Protein AF-0000000086879786 (afdb_homodimer)

Structure (mmCIF, N/CA/C/O backbone):
data_AF-0000000086879786-model_v1
#
loop_
_entity.id
_entity.type
_entity.pdbx_description
1 polymer 'Uncharacterized protein'
#
loop_
_atom_site.group_PDB
_atom_site.id
_atom_site.type_symbol
_atom_site.label_atom_id
_atom_site.label_alt_id
_atom_site.label_comp_id
_atom_site.label_asym_id
_atom_site.label_entity_id
_atom_site.label_seq_id
_atom_site.pdbx_PDB_ins_code
_atom_site.Cartn_x
_atom_site.Cartn_y
_atom_site.Cartn_z
_atom_site.occupancy
_atom_site.B_iso_or_equiv
_atom_site.auth_seq_id
_atom_site.auth_comp_id
_atom_site.auth_asym_id
_atom_site.auth_atom_id
_atom_site.pdbx_PDB_model_num
ATOM 1 N N . MET A 1 1 ? -1.763 -31.109 -3.541 1 83 1 MET A N 1
ATOM 2 C CA . MET A 1 1 ? -2.695 -30.641 -2.521 1 83 1 MET A CA 1
ATOM 3 C C . MET A 1 1 ? -3.865 -29.891 -3.154 1 83 1 MET A C 1
ATOM 5 O O . MET A 1 1 ? -3.672 -29.078 -4.062 1 83 1 MET A O 1
ATOM 9 N N . ARG A 1 2 ? -5.051 -30.391 -2.918 1 90 2 ARG A N 1
ATOM 10 C CA . ARG A 1 2 ? -6.254 -29.766 -3.455 1 90 2 ARG A CA 1
ATOM 11 C C . ARG A 1 2 ? -6.965 -28.953 -2.387 1 90 2 ARG A C 1
ATOM 13 O O . ARG A 1 2 ? -6.957 -29.312 -1.208 1 90 2 ARG A O 1
ATOM 20 N N . ALA A 1 3 ? -7.484 -27.875 -2.852 1 93.12 3 ALA A N 1
ATOM 21 C CA . ALA A 1 3 ? -8.234 -27.016 -1.927 1 93.12 3 ALA A CA 1
ATOM 22 C C . ALA A 1 3 ? -9.648 -27.562 -1.711 1 93.12 3 ALA A C 1
ATOM 24 O O . ALA A 1 3 ? -10.297 -28 -2.658 1 93.12 3 ALA A O 1
ATOM 25 N N . LYS A 1 4 ? -10.023 -27.531 -0.449 1 93.75 4 LYS A N 1
ATOM 26 C CA . LYS A 1 4 ? -11.391 -27.922 -0.126 1 93.75 4 LYS A CA 1
ATOM 27 C C . LYS A 1 4 ? -12.344 -26.734 -0.234 1 93.75 4 LYS A C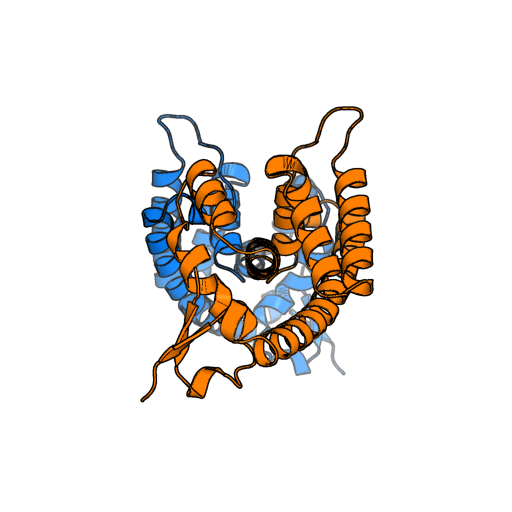 1
ATOM 29 O O . LYS A 1 4 ? -12.117 -25.703 0.396 1 93.75 4 LYS A O 1
ATOM 34 N N . ILE A 1 5 ? -13.344 -26.938 -1.088 1 93.69 5 ILE A N 1
ATOM 35 C CA . ILE A 1 5 ? -14.297 -25.844 -1.238 1 93.69 5 ILE A CA 1
ATOM 36 C C . ILE A 1 5 ? -15.719 -26.375 -1.128 1 93.69 5 ILE A C 1
ATOM 38 O O . ILE A 1 5 ? -15.953 -27.578 -1.26 1 93.69 5 ILE A O 1
ATOM 42 N N . LYS A 1 6 ? -16.656 -25.469 -0.801 1 92.38 6 LYS A N 1
ATOM 43 C CA . LYS A 1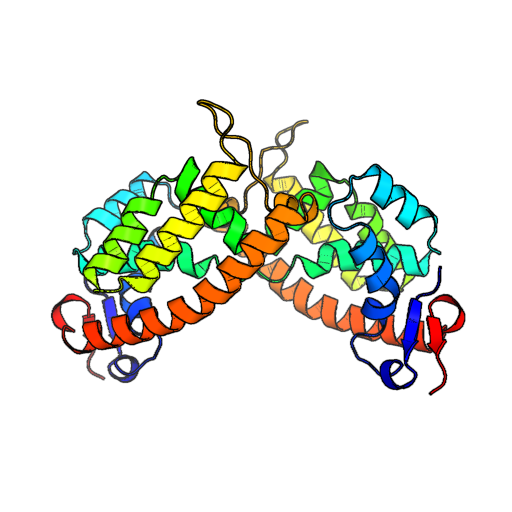 6 ? -18.062 -25.812 -0.845 1 92.38 6 LYS A CA 1
ATOM 44 C C . LYS A 1 6 ? -18.594 -25.812 -2.277 1 92.38 6 LYS A C 1
ATOM 46 O O . LYS A 1 6 ? -18.094 -25.062 -3.125 1 92.38 6 LYS A O 1
ATOM 51 N N . GLN A 1 7 ? -19.625 -26.547 -2.518 1 91.44 7 GLN A N 1
ATOM 52 C CA . GLN A 1 7 ? -20.25 -26.609 -3.834 1 91.44 7 GLN A CA 1
ATOM 53 C C . GLN A 1 7 ? -20.688 -25.234 -4.32 1 91.44 7 GLN A C 1
ATOM 55 O O . GLN A 1 7 ? -20.562 -24.922 -5.508 1 91.44 7 GLN A O 1
ATOM 60 N N . ALA A 1 8 ? -21.125 -24.453 -3.438 1 91.19 8 ALA A N 1
ATOM 61 C CA . ALA A 1 8 ? -21.625 -23.125 -3.777 1 91.19 8 ALA A CA 1
ATOM 62 C C . ALA A 1 8 ? -20.5 -22.219 -4.277 1 91.19 8 ALA A C 1
ATOM 64 O O . ALA A 1 8 ? -20.75 -21.234 -4.969 1 91.19 8 ALA A O 1
ATOM 65 N N . ASP A 1 9 ? -19.266 -22.625 -3.984 1 93.69 9 ASP A N 1
ATOM 66 C CA . ASP A 1 9 ? -18.109 -21.797 -4.324 1 93.69 9 ASP A CA 1
ATOM 67 C C . ASP A 1 9 ? -17.625 -22.078 -5.742 1 93.69 9 ASP A C 1
ATOM 69 O O . ASP A 1 9 ? -16.797 -21.344 -6.277 1 93.69 9 ASP A O 1
ATOM 73 N N . LEU A 1 10 ? -18.188 -23.047 -6.379 1 91.75 10 LEU A N 1
ATOM 74 C CA . LEU A 1 10 ? -17.734 -23.453 -7.703 1 91.75 10 LEU A CA 1
ATOM 75 C C . LEU A 1 10 ? -18.016 -22.375 -8.742 1 91.75 10 LEU A C 1
ATOM 77 O O . LEU A 1 10 ? -17.281 -22.25 -9.719 1 91.75 10 LEU A O 1
ATOM 81 N N . GLY A 1 11 ? -18.984 -21.578 -8.562 1 91.69 11 GLY A N 1
ATOM 82 C CA . GLY A 1 11 ? -19.328 -20.516 -9.484 1 91.69 11 GLY A CA 1
ATOM 83 C C . GLY A 1 11 ? -18.812 -19.156 -9.047 1 91.69 11 GLY A C 1
ATOM 84 O O . GLY A 1 11 ? -19.141 -18.141 -9.664 1 91.69 11 GLY A O 1
ATOM 85 N N . SER A 1 12 ? -17.969 -19.172 -8.07 1 94.12 12 SER A N 1
ATOM 86 C CA . SER A 1 12 ? -17.453 -17.922 -7.504 1 94.12 12 SER A CA 1
ATOM 87 C C . SER A 1 12 ? -16.469 -17.266 -8.453 1 94.12 12 SER A C 1
ATOM 89 O O . SER A 1 12 ? -15.641 -17.938 -9.078 1 94.12 12 SER A O 1
ATOM 91 N N . THR A 1 13 ? -16.516 -15.938 -8.445 1 95.19 13 THR A N 1
ATOM 92 C CA . THR A 1 13 ? -15.523 -15.156 -9.188 1 95.19 13 THR A CA 1
ATOM 93 C C . THR A 1 13 ? -14.156 -15.227 -8.5 1 95.19 13 THR A C 1
ATOM 95 O O . THR A 1 13 ? -13.148 -14.797 -9.062 1 95.19 13 THR A O 1
ATOM 98 N N . GLN A 1 14 ? -14.117 -15.844 -7.383 1 96.25 14 GLN A N 1
ATOM 99 C CA . GLN A 1 14 ? -12.875 -15.961 -6.629 1 96.25 14 GLN A CA 1
ATOM 100 C C . GLN A 1 14 ? -12.367 -17.406 -6.629 1 96.25 14 GLN A C 1
ATOM 102 O O . GLN A 1 14 ? -11.609 -17.797 -5.742 1 96.25 14 GLN A O 1
ATOM 107 N N . LEU A 1 15 ? -12.836 -18.141 -7.535 1 97.06 15 LEU A N 1
ATOM 108 C CA . LEU A 1 15 ? -12.547 -19.578 -7.539 1 97.06 15 LEU A CA 1
ATOM 109 C C . LEU A 1 15 ? -11.047 -19.828 -7.586 1 97.06 15 LEU A C 1
ATOM 111 O O . LEU A 1 15 ? -10.523 -20.656 -6.836 1 97.06 15 LEU A O 1
ATOM 115 N N . SER A 1 16 ? -10.344 -19.141 -8.438 1 97.69 16 SER A N 1
ATOM 116 C CA . SER A 1 16 ? -8.906 -19.344 -8.555 1 97.69 16 SER A CA 1
ATOM 117 C C . SER A 1 16 ? -8.188 -19 -7.246 1 97.69 16 SER A C 1
ATOM 119 O O . SER A 1 16 ? -7.234 -19.672 -6.859 1 97.69 16 SER A O 1
ATOM 121 N N . TRP A 1 17 ? -8.656 -18 -6.582 1 97.19 17 TRP A N 1
ATOM 122 C CA . TRP A 1 17 ? -8.102 -17.641 -5.281 1 97.19 17 TRP A CA 1
ATOM 123 C C . TRP A 1 17 ? -8.359 -18.734 -4.254 1 97.19 17 TRP A C 1
ATOM 125 O O . TRP A 1 17 ? -7.457 -19.125 -3.508 1 97.19 17 TRP A O 1
ATOM 135 N N . LEU A 1 18 ? -9.539 -19.219 -4.281 1 96.19 18 LEU A N 1
ATOM 136 C CA . LEU A 1 18 ? -9.922 -20.25 -3.314 1 96.19 18 LEU A CA 1
ATOM 137 C C . LEU A 1 18 ? -9.07 -21.5 -3.473 1 96.19 18 LEU A C 1
ATOM 139 O O . LEU A 1 18 ? -8.844 -22.219 -2.506 1 96.19 18 LEU A O 1
ATOM 143 N N . CYS A 1 19 ? -8.516 -21.688 -4.605 1 95.94 19 CYS A N 1
ATOM 144 C CA . CYS A 1 19 ? -7.715 -22.875 -4.926 1 95.94 19 CYS A CA 1
ATOM 145 C C . CYS A 1 19 ? -6.367 -22.812 -4.219 1 95.94 19 CYS A C 1
ATOM 147 O O . CYS A 1 19 ? -5.742 -23.859 -3.984 1 95.94 19 CYS A O 1
ATOM 149 N N . VAL A 1 20 ? -5.922 -21.594 -3.871 1 96.19 20 VAL A N 1
ATOM 150 C CA . VAL A 1 20 ? -4.57 -21.516 -3.328 1 96.19 20 VAL A CA 1
ATOM 151 C C . VAL A 1 20 ? -4.586 -20.766 -2 1 96.19 20 VAL A C 1
ATOM 153 O O . VAL A 1 20 ? -3.576 -20.719 -1.298 1 96.19 20 VAL A O 1
ATOM 156 N N . GLN A 1 21 ? -5.703 -20.234 -1.62 1 95.5 21 GLN A N 1
ATOM 157 C CA . GLN A 1 21 ? -5.832 -19.422 -0.413 1 95.5 21 GLN A CA 1
ATOM 158 C C . GLN A 1 21 ? -5.328 -20.188 0.812 1 95.5 21 GLN A C 1
ATOM 160 O O . GLN A 1 21 ? -4.527 -19.656 1.588 1 95.5 21 GLN A O 1
ATOM 165 N N . PRO A 1 22 ? -5.723 -21.469 1.01 1 94.31 22 PRO A N 1
ATOM 166 C CA . PRO A 1 22 ? -5.238 -22.188 2.197 1 94.31 22 PRO A CA 1
ATOM 167 C C . PRO A 1 22 ? -3.723 -22.359 2.203 1 94.31 22 PRO A C 1
ATOM 169 O O . PRO A 1 22 ? -3.098 -22.312 3.266 1 94.31 22 PRO A O 1
ATOM 172 N N . MET A 1 23 ? -3.133 -22.5 1.091 1 94.19 23 MET A N 1
ATOM 173 C CA . MET A 1 23 ? -1.687 -22.688 0.988 1 94.19 23 MET A CA 1
ATOM 174 C C . MET A 1 23 ? -0.954 -21.391 1.29 1 94.19 23 MET A C 1
ATOM 176 O O . MET A 1 23 ? 0.037 -21.375 2.021 1 94.19 23 MET A O 1
ATOM 180 N N . LEU A 1 24 ? -1.455 -20.281 0.766 1 93.44 24 LEU A N 1
ATOM 181 C CA . LEU A 1 24 ? -0.833 -18.984 0.979 1 93.44 24 LEU A CA 1
ATOM 182 C C . LEU A 1 24 ? -0.974 -18.547 2.432 1 93.44 24 LEU A C 1
ATOM 184 O O . LEU A 1 24 ? -0.03 -18 3.018 1 93.44 24 LEU A O 1
ATOM 188 N N . ILE A 1 25 ? -2.104 -18.828 2.98 1 89.44 25 ILE A N 1
ATOM 189 C CA . ILE A 1 25 ? -2.346 -18.469 4.371 1 89.44 25 ILE A CA 1
ATOM 190 C C . ILE A 1 25 ? -1.441 -19.297 5.285 1 89.44 25 ILE A C 1
ATOM 192 O O . ILE A 1 25 ? -0.9 -18.766 6.266 1 89.44 25 ILE A O 1
ATOM 196 N N . SER A 1 26 ? -1.247 -20.531 4.93 1 90.12 26 SER A N 1
ATOM 197 C CA . SER A 1 26 ? -0.484 -21.453 5.77 1 90.12 26 SER A CA 1
ATOM 198 C C . SER A 1 26 ? 0.98 -21.031 5.855 1 90.12 26 SER A C 1
ATOM 200 O O . SER A 1 26 ? 1.667 -21.359 6.828 1 90.12 26 SER A O 1
ATOM 202 N N . VAL A 1 27 ? 1.464 -20.359 4.914 1 88.56 27 VAL A N 1
ATOM 203 C CA . VAL A 1 27 ? 2.883 -20.016 4.906 1 88.56 27 VAL A CA 1
ATOM 204 C C . VAL A 1 27 ? 3.064 -18.547 5.262 1 88.56 27 VAL A C 1
ATOM 206 O O . VAL A 1 27 ? 4.176 -18.016 5.191 1 88.56 27 VAL A O 1
ATOM 209 N N . ARG A 1 28 ? 1.991 -17.891 5.598 1 80.62 28 ARG A N 1
ATOM 210 C CA . ARG A 1 28 ? 2.098 -16.5 6.031 1 80.62 28 ARG A CA 1
ATOM 211 C C . ARG A 1 28 ? 2.959 -16.391 7.285 1 80.62 28 ARG A C 1
ATOM 213 O O . ARG A 1 28 ? 2.799 -17.156 8.227 1 80.62 28 ARG A O 1
ATOM 220 N N . GLY A 1 29 ? 3.945 -15.516 7.281 1 77.38 29 GLY A N 1
ATOM 221 C CA . GLY A 1 29 ? 4.809 -15.312 8.43 1 77.38 29 GLY A CA 1
ATOM 222 C C . GLY A 1 29 ? 5.953 -16.312 8.508 1 77.38 29 GLY A C 1
ATOM 223 O O . GLY A 1 29 ? 6.801 -16.219 9.398 1 77.38 29 GLY A O 1
ATOM 224 N N . LYS A 1 30 ? 5.871 -17.219 7.574 1 82.06 30 LYS A N 1
ATOM 225 C CA . LYS A 1 30 ? 6.945 -18.203 7.555 1 82.06 30 LYS A CA 1
ATOM 226 C C . LYS A 1 30 ? 8.094 -17.75 6.66 1 82.06 30 LYS A C 1
ATOM 228 O O . LYS A 1 30 ? 7.977 -16.75 5.945 1 82.06 30 LYS A O 1
ATOM 233 N N . ASP A 1 31 ? 9.211 -18.438 6.832 1 83.12 31 ASP A N 1
ATOM 234 C CA . ASP A 1 31 ? 10.391 -18.047 6.066 1 83.12 31 ASP A CA 1
ATOM 235 C C . ASP A 1 31 ? 10.32 -18.578 4.637 1 83.12 31 ASP A C 1
ATOM 237 O O . ASP A 1 31 ? 9.375 -19.281 4.277 1 83.12 31 ASP A O 1
ATOM 241 N N . VAL A 1 32 ? 11.25 -18.25 3.838 1 82.5 32 VAL A N 1
ATOM 242 C CA . VAL A 1 32 ? 11.273 -18.562 2.414 1 82.5 32 VAL A CA 1
ATOM 243 C C . VAL A 1 32 ? 11.344 -20.078 2.221 1 82.5 32 VAL A C 1
ATOM 245 O O . VAL A 1 32 ? 10.766 -20.625 1.278 1 82.5 32 VAL A O 1
ATOM 248 N N . ALA A 1 33 ? 12.023 -20.734 3.066 1 87.56 33 ALA A N 1
ATOM 249 C CA . ALA A 1 33 ? 12.148 -22.188 2.967 1 87.56 33 ALA A CA 1
ATOM 250 C C . ALA A 1 33 ? 10.789 -22.859 3.086 1 87.56 33 ALA A C 1
ATOM 252 O O . ALA A 1 33 ? 10.469 -23.766 2.314 1 87.56 33 ALA A O 1
ATOM 253 N N . ALA A 1 34 ? 10.047 -22.438 4.016 1 89 34 ALA A N 1
ATOM 254 C CA . ALA A 1 34 ? 8.695 -22.969 4.199 1 89 34 ALA A CA 1
ATOM 255 C C . ALA A 1 34 ? 7.824 -22.688 2.982 1 89 34 ALA A C 1
ATOM 257 O O . ALA A 1 34 ? 7.043 -23.531 2.553 1 89 34 ALA A O 1
ATOM 258 N N . LYS A 1 35 ? 7.949 -21.547 2.428 1 89.12 35 LYS A N 1
ATOM 259 C CA . LYS A 1 35 ? 7.195 -21.172 1.237 1 89.12 35 LYS A CA 1
ATOM 260 C C . LYS A 1 35 ? 7.602 -22.016 0.037 1 89.12 35 LYS A C 1
ATOM 262 O O . LYS A 1 35 ? 6.746 -22.484 -0.726 1 89.12 35 LYS A O 1
ATOM 267 N N . THR A 1 36 ? 8.836 -22.234 -0.053 1 90.94 36 THR A N 1
ATOM 268 C CA . THR A 1 36 ? 9.359 -23.047 -1.144 1 90.94 36 THR A CA 1
ATOM 269 C C . THR A 1 36 ? 8.867 -24.484 -1.025 1 90.94 36 THR A C 1
ATOM 271 O O . THR A 1 36 ? 8.516 -25.109 -2.027 1 90.94 36 THR A O 1
ATOM 274 N N . GLU A 1 37 ? 8.852 -24.969 0.149 1 92.94 37 GLU A N 1
ATOM 275 C CA . GLU A 1 37 ? 8.367 -26.328 0.374 1 92.94 37 GLU A CA 1
ATOM 276 C C . GLU A 1 37 ? 6.898 -26.453 -0.014 1 92.94 37 GLU A C 1
ATOM 278 O O . GLU A 1 37 ? 6.508 -27.438 -0.664 1 92.94 37 GLU A O 1
ATOM 283 N N . MET A 1 38 ? 6.113 -25.547 0.383 1 93.12 38 MET A N 1
ATOM 284 C CA . MET A 1 38 ? 4.703 -25.547 0.005 1 93.12 38 MET A CA 1
ATOM 285 C C . MET A 1 38 ? 4.547 -25.484 -1.511 1 93.12 38 MET A C 1
ATOM 287 O O . MET A 1 38 ? 3.768 -26.25 -2.09 1 93.12 38 MET A O 1
ATOM 291 N N . TYR A 1 39 ? 5.312 -24.656 -2.088 1 94.06 39 TYR A N 1
ATOM 292 C CA . TYR A 1 39 ? 5.285 -24.453 -3.531 1 94.06 39 TYR A CA 1
ATOM 293 C C . TYR A 1 39 ? 5.586 -25.75 -4.273 1 94.06 39 TYR A C 1
ATOM 295 O O . TYR A 1 39 ? 4.93 -26.062 -5.266 1 94.06 39 TYR A O 1
ATOM 303 N N . ARG A 1 40 ? 6.473 -26.484 -3.785 1 94.12 40 ARG A N 1
ATOM 304 C CA . ARG A 1 40 ? 6.926 -27.719 -4.441 1 94.12 40 ARG A CA 1
ATOM 305 C C . ARG A 1 40 ? 5.867 -28.812 -4.352 1 94.12 40 ARG A C 1
ATOM 307 O O . ARG A 1 40 ? 5.848 -29.734 -5.168 1 94.12 40 ARG A O 1
ATOM 314 N N . GLN A 1 41 ? 4.98 -28.688 -3.43 1 94.31 41 GLN A N 1
ATOM 315 C CA . GLN A 1 41 ? 3.936 -29.688 -3.242 1 94.31 41 GLN A CA 1
ATOM 316 C C . GLN A 1 41 ? 2.766 -29.453 -4.191 1 94.31 41 GLN A C 1
ATOM 318 O O . GLN A 1 41 ? 1.917 -30.328 -4.371 1 94.31 41 GLN A O 1
ATOM 323 N N . LEU A 1 42 ? 2.764 -28.422 -4.82 1 95.81 42 LEU A N 1
ATOM 324 C CA . LEU A 1 42 ? 1.653 -28.031 -5.68 1 95.81 42 LEU A CA 1
ATOM 325 C C . LEU A 1 42 ? 1.894 -28.484 -7.117 1 95.81 42 LEU A C 1
ATOM 327 O O . LEU A 1 42 ? 3.041 -28.641 -7.539 1 95.81 42 LEU A O 1
ATOM 331 N N . ASN A 1 43 ? 0.801 -28.812 -7.801 1 94.62 43 ASN A N 1
A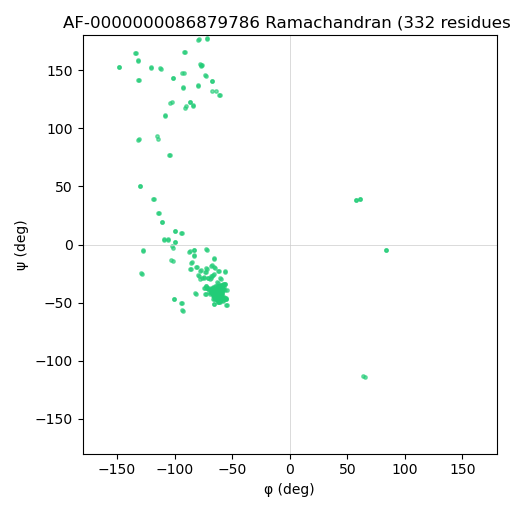TOM 332 C CA . ASN A 1 43 ? 0.954 -29.094 -9.227 1 94.62 43 ASN A CA 1
ATOM 333 C C . ASN A 1 43 ? 1.229 -27.812 -10.016 1 94.62 43 ASN A C 1
ATOM 335 O O . ASN A 1 43 ? 1.23 -26.719 -9.453 1 94.62 43 ASN A O 1
ATOM 339 N N . GLU A 1 44 ? 1.439 -27.938 -11.297 1 94.81 44 GLU A N 1
ATOM 340 C CA . GLU A 1 44 ? 1.898 -26.812 -12.109 1 94.81 44 GLU A CA 1
ATOM 341 C C . GLU A 1 44 ? 0.875 -25.688 -12.117 1 94.81 44 GLU A C 1
ATOM 343 O O . GLU A 1 44 ? 1.236 -24.516 -12.008 1 94.81 44 GLU A O 1
ATOM 348 N N . GLY A 1 45 ? -0.367 -26.031 -12.297 1 96.31 45 GLY A N 1
ATOM 349 C CA . GLY A 1 45 ? -1.42 -25.031 -12.266 1 96.31 45 GLY A CA 1
ATOM 350 C C . GLY A 1 45 ? -1.527 -24.312 -10.93 1 96.31 45 GLY A C 1
ATOM 351 O O . GLY A 1 45 ? -1.676 -23.094 -10.891 1 96.31 45 GLY A O 1
ATOM 352 N N . GLN A 1 46 ? -1.409 -25.016 -9.875 1 96.75 46 GLN A N 1
ATOM 353 C CA . GLN A 1 46 ? -1.459 -24.453 -8.531 1 96.75 46 GLN A CA 1
ATOM 354 C C . GLN A 1 46 ? -0.242 -23.562 -8.266 1 96.75 46 GLN A C 1
ATOM 356 O O . GLN A 1 46 ? -0.35 -22.531 -7.598 1 96.75 46 GLN A O 1
ATOM 361 N N . GLN A 1 47 ? 0.897 -24 -8.75 1 97.31 47 GLN A N 1
ATOM 362 C CA . GLN A 1 47 ? 2.102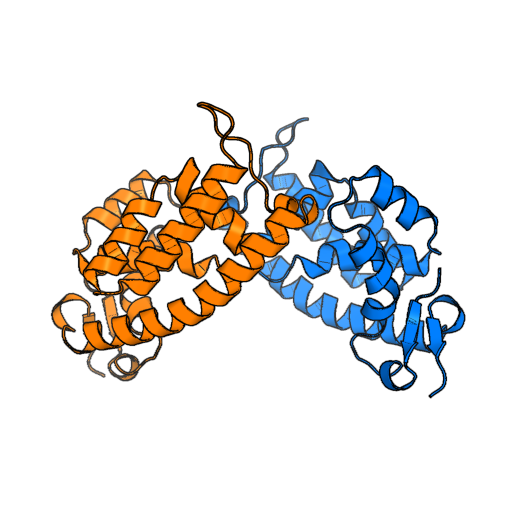 -23.188 -8.625 1 97.31 47 GLN A CA 1
ATOM 363 C C . GLN A 1 47 ? 1.926 -21.844 -9.312 1 97.31 47 GLN A C 1
ATOM 365 O O . GLN A 1 47 ? 2.303 -20.797 -8.766 1 97.31 47 GLN A O 1
ATOM 370 N N . ALA A 1 48 ? 1.341 -21.906 -10.5 1 97.69 48 ALA A N 1
ATOM 371 C CA . ALA A 1 48 ? 1.071 -20.672 -11.242 1 97.69 48 ALA A CA 1
ATOM 372 C C . ALA A 1 48 ? 0.137 -19.75 -10.461 1 97.69 48 ALA A C 1
ATOM 374 O O . ALA A 1 48 ? 0.402 -18.562 -10.328 1 97.69 48 ALA A O 1
ATOM 375 N N . LEU A 1 49 ? -0.908 -20.328 -9.867 1 98.12 49 LEU A N 1
ATOM 376 C CA . LEU A 1 49 ? -1.862 -19.562 -9.07 1 98.12 49 LEU A CA 1
ATOM 377 C C . LEU A 1 49 ? -1.203 -19.016 -7.812 1 98.12 49 LEU A C 1
ATOM 379 O O . LEU A 1 49 ? -1.436 -17.859 -7.43 1 98.12 49 LEU A O 1
ATOM 383 N N . PHE A 1 50 ? -0.416 -19.844 -7.211 1 97.44 50 PHE A N 1
ATOM 384 C CA . PHE A 1 50 ? 0.266 -19.484 -5.973 1 97.44 50 PHE A CA 1
ATOM 385 C C . PHE A 1 50 ? 1.135 -18.25 -6.16 1 97.44 50 PHE A C 1
ATOM 387 O O . PHE A 1 50 ? 1.041 -17.297 -5.387 1 97.44 50 PHE A O 1
ATOM 394 N N . LEU A 1 51 ? 1.928 -18.234 -7.211 1 97.25 51 LEU A N 1
ATOM 395 C CA . LEU A 1 51 ? 2.822 -17.109 -7.477 1 97.25 51 LEU A CA 1
ATOM 396 C C . LEU A 1 51 ? 2.035 -15.875 -7.906 1 97.25 51 LEU A C 1
ATOM 398 O O . LEU A 1 51 ? 2.357 -14.758 -7.5 1 97.25 51 LEU A O 1
ATOM 402 N N . PHE A 1 52 ? 0.983 -16.062 -8.688 1 98.31 52 PHE A N 1
ATOM 403 C CA . PHE A 1 52 ? 0.153 -14.953 -9.133 1 98.31 52 PHE A CA 1
ATOM 404 C C . PHE A 1 52 ? -0.463 -14.234 -7.938 1 98.31 52 PHE A C 1
ATOM 406 O O . PHE A 1 52 ? -0.329 -13.016 -7.801 1 98.31 52 PHE A O 1
ATOM 413 N N . TYR A 1 53 ? -1.01 -14.969 -7.055 1 97.44 53 TYR A N 1
ATOM 414 C CA . TYR A 1 53 ? -1.755 -14.344 -5.969 1 97.44 53 TYR A CA 1
ATOM 415 C C . TYR A 1 53 ? -0.812 -13.828 -4.887 1 97.44 53 TYR A C 1
ATOM 417 O O . TYR A 1 53 ? -1.136 -12.867 -4.18 1 97.44 53 TYR A O 1
ATOM 425 N N . SER A 1 54 ? 0.37 -14.438 -4.77 1 94.94 54 SER A N 1
ATOM 426 C CA . SER A 1 54 ? 1.37 -13.914 -3.85 1 94.94 54 SER A CA 1
ATOM 427 C C . SER A 1 54 ? 1.76 -12.484 -4.219 1 94.94 54 SER A C 1
ATOM 429 O O . SER A 1 54 ? 2.072 -11.672 -3.342 1 94.94 54 SER A O 1
ATOM 431 N N . TYR A 1 55 ? 1.651 -12.203 -5.469 1 97.06 55 TYR A N 1
ATOM 432 C CA . TYR A 1 55 ? 1.955 -10.875 -5.984 1 97.06 55 TYR A CA 1
ATOM 433 C C . TYR A 1 55 ? 0.694 -10.023 -6.07 1 97.06 55 TYR A C 1
ATOM 435 O O . TYR A 1 55 ? 0.625 -8.945 -5.477 1 97.06 55 TYR A O 1
ATOM 443 N N . HIS A 1 56 ? -0.333 -10.523 -6.66 1 97.81 56 HIS A N 1
ATOM 444 C CA . HIS A 1 56 ? -1.552 -9.789 -6.992 1 97.81 56 HIS A CA 1
ATOM 445 C C . HIS A 1 56 ? -2.223 -9.242 -5.738 1 97.81 56 HIS A C 1
ATOM 447 O O . HIS A 1 56 ? -2.787 -8.141 -5.758 1 97.81 56 HIS A O 1
ATOM 453 N N . ASN A 1 57 ? -2.137 -9.969 -4.707 1 94 57 ASN A N 1
ATOM 454 C CA . ASN A 1 57 ? -2.773 -9.547 -3.463 1 94 57 ASN A CA 1
ATOM 455 C C . ASN A 1 57 ? -2.119 -8.289 -2.898 1 94 57 ASN A C 1
ATOM 457 O O . ASN A 1 57 ? -2.68 -7.637 -2.014 1 94 57 ASN A O 1
ATOM 461 N N . HIS A 1 58 ? -1.006 -7.926 -3.42 1 93.69 58 HIS A N 1
ATOM 462 C CA . HIS A 1 58 ? -0.267 -6.766 -2.939 1 93.69 58 HIS A CA 1
ATOM 463 C C . HIS A 1 58 ? -0.22 -5.668 -3.998 1 93.69 58 HIS A C 1
ATOM 465 O O . HIS A 1 58 ? 0.734 -4.887 -4.047 1 93.69 58 HIS A O 1
ATOM 471 N N . THR A 1 59 ? -1.183 -5.648 -4.828 1 96 59 THR A N 1
ATOM 472 C CA . THR A 1 59 ? -1.211 -4.637 -5.875 1 96 59 THR A CA 1
ATOM 473 C C . THR A 1 59 ? -2.438 -3.74 -5.73 1 96 59 THR A C 1
ATOM 475 O O . THR A 1 59 ? -3.043 -3.34 -6.727 1 96 59 THR A O 1
ATOM 478 N N . LYS A 1 60 ? -2.795 -3.391 -4.531 1 92.12 60 LYS A N 1
ATOM 479 C CA . LYS A 1 60 ? -4.043 -2.678 -4.281 1 92.12 60 LYS A CA 1
ATOM 480 C C . LYS A 1 60 ? -3.855 -1.171 -4.426 1 92.12 60 LYS A C 1
ATOM 482 O O . LYS A 1 60 ? -4.828 -0.433 -4.602 1 92.12 60 LYS A O 1
ATOM 487 N N . SER A 1 61 ? -2.664 -0.708 -4.328 1 93 61 SER A N 1
ATOM 488 C CA . SER A 1 61 ? -2.336 0.701 -4.523 1 93 61 SER A CA 1
ATOM 489 C C . SER A 1 61 ? -1.11 0.866 -5.418 1 93 61 SER A C 1
ATOM 491 O O . SER A 1 61 ? -0.375 -0.095 -5.652 1 93 61 SER A O 1
ATOM 493 N N . LEU A 1 62 ? -1.012 2.072 -5.84 1 94.5 62 LEU A N 1
ATOM 494 C CA . LEU A 1 62 ? 0.109 2.371 -6.727 1 94.5 62 LEU A CA 1
ATOM 495 C C . LEU A 1 62 ? 1.438 2.125 -6.02 1 94.5 62 LEU A C 1
ATOM 497 O O . LEU A 1 62 ? 2.355 1.539 -6.602 1 94.5 62 LEU A O 1
ATOM 501 N N . ALA A 1 63 ? 1.537 2.537 -4.789 1 94.25 63 ALA A N 1
ATOM 502 C CA . ALA A 1 63 ? 2.768 2.375 -4.02 1 94.25 63 ALA A CA 1
ATOM 503 C C . ALA A 1 63 ? 3.078 0.899 -3.785 1 94.25 63 ALA A C 1
ATOM 505 O O . ALA A 1 63 ? 4.223 0.467 -3.943 1 94.25 63 ALA A O 1
ATOM 506 N N . GLU A 1 64 ? 2.08 0.117 -3.471 1 95.62 64 GLU A N 1
ATOM 507 C CA . GLU A 1 64 ? 2.262 -1.318 -3.279 1 95.62 64 GLU A CA 1
ATOM 508 C C . GLU A 1 64 ? 2.66 -2.002 -4.586 1 95.62 64 GLU A C 1
ATOM 510 O O . GLU A 1 64 ? 3.549 -2.857 -4.598 1 95.62 64 GLU A O 1
ATOM 515 N N . PHE A 1 65 ? 1.927 -1.572 -5.602 1 97.75 65 PHE A N 1
ATOM 516 C CA . PHE A 1 65 ? 2.209 -2.141 -6.914 1 97.75 65 PHE A CA 1
ATOM 517 C C . PHE A 1 65 ? 3.678 -1.959 -7.277 1 97.75 65 PHE A C 1
ATOM 519 O O . PHE A 1 65 ? 4.348 -2.916 -7.672 1 97.75 65 PHE A O 1
ATOM 526 N N . TYR A 1 66 ? 4.188 -0.823 -7.094 1 97.81 66 TYR A N 1
ATOM 527 C CA . TYR A 1 66 ? 5.582 -0.516 -7.402 1 97.81 66 TYR A CA 1
ATOM 528 C C . TYR A 1 66 ? 6.523 -1.305 -6.5 1 97.81 66 TYR A C 1
ATOM 530 O O . TYR A 1 66 ? 7.426 -1.994 -6.988 1 97.81 66 TYR A O 1
ATOM 538 N N . TRP A 1 67 ? 6.324 -1.248 -5.27 1 97.19 67 TRP A N 1
ATOM 539 C CA . TRP A 1 67 ? 7.246 -1.84 -4.305 1 97.19 67 TRP A CA 1
ATOM 540 C C . TRP A 1 67 ? 7.285 -3.357 -4.453 1 97.19 67 TRP A C 1
ATOM 542 O O . TRP A 1 67 ? 8.367 -3.957 -4.477 1 97.19 67 TRP A O 1
ATOM 552 N N . PHE A 1 68 ? 6.141 -3.99 -4.562 1 97.12 68 PHE A N 1
ATOM 553 C CA . PHE A 1 68 ? 6.102 -5.445 -4.617 1 97.12 68 PHE A CA 1
ATOM 554 C C . PHE A 1 68 ? 6.574 -5.949 -5.977 1 97.12 68 PHE A C 1
ATOM 556 O O . PHE A 1 68 ? 7.078 -7.07 -6.09 1 97.12 68 PHE A O 1
ATOM 563 N N . SER A 1 69 ? 6.363 -5.129 -7.004 1 98.25 69 SER A N 1
ATOM 564 C CA . SER A 1 69 ? 6.988 -5.496 -8.273 1 98.25 69 SER A CA 1
ATOM 565 C C . SER A 1 69 ? 8.508 -5.52 -8.148 1 98.25 69 SER A C 1
ATOM 567 O O . SER A 1 69 ? 9.148 -6.508 -8.516 1 98.25 69 SER A O 1
ATOM 569 N N . ALA A 1 70 ? 9.016 -4.465 -7.605 1 97.75 70 ALA A N 1
ATOM 570 C CA . ALA A 1 70 ? 10.461 -4.395 -7.402 1 97.75 70 ALA A CA 1
ATOM 571 C C . ALA A 1 70 ? 10.945 -5.531 -6.508 1 97.75 70 ALA A C 1
ATOM 573 O O . ALA A 1 70 ? 11.961 -6.168 -6.793 1 97.75 70 ALA A O 1
ATOM 574 N N . TYR A 1 71 ? 10.273 -5.812 -5.547 1 96.5 71 TYR A N 1
ATOM 575 C CA . TYR A 1 71 ? 10.609 -6.855 -4.582 1 96.5 71 TYR A CA 1
ATOM 576 C C . TYR A 1 71 ? 10.672 -8.219 -5.258 1 96.5 71 TYR A C 1
ATOM 578 O O . TYR A 1 71 ? 11.641 -8.969 -5.07 1 96.5 71 TYR A O 1
ATOM 586 N N . ASN A 1 72 ? 9.672 -8.547 -6.012 1 96.88 72 ASN A N 1
ATOM 587 C CA . ASN A 1 72 ? 9.617 -9.844 -6.676 1 96.88 72 ASN A CA 1
ATOM 588 C C . ASN A 1 72 ? 10.672 -9.961 -7.773 1 96.88 72 ASN A C 1
ATOM 590 O O . ASN A 1 72 ? 11.164 -11.055 -8.047 1 96.88 72 ASN A O 1
ATOM 594 N N . ILE A 1 73 ? 11.016 -8.828 -8.352 1 97.44 73 ILE A N 1
ATOM 595 C CA . ILE A 1 73 ? 11.992 -8.82 -9.445 1 97.44 73 ILE A CA 1
ATOM 596 C C . ILE A 1 73 ? 13.406 -8.859 -8.867 1 97.44 73 ILE A C 1
ATOM 598 O O . ILE A 1 73 ? 14.25 -9.625 -9.344 1 97.44 73 ILE A O 1
ATOM 602 N N . ILE A 1 74 ? 13.664 -8.117 -7.844 1 95.44 74 ILE A N 1
ATOM 603 C CA . ILE A 1 74 ? 15.031 -7.832 -7.41 1 95.44 74 ILE A CA 1
ATOM 604 C C . ILE A 1 74 ? 15.391 -8.719 -6.223 1 95.44 74 ILE A C 1
ATOM 606 O O . ILE A 1 74 ? 16.469 -9.328 -6.195 1 95.44 74 ILE A O 1
ATOM 610 N N . GLU A 1 75 ? 14.547 -8.82 -5.273 1 92.62 75 GLU A N 1
ATOM 611 C CA . GLU A 1 75 ? 14.906 -9.5 -4.031 1 92.62 75 GLU A CA 1
ATOM 612 C C . GLU A 1 75 ? 14.492 -10.969 -4.07 1 92.62 75 GLU A C 1
ATOM 614 O O . GLU A 1 75 ? 15.344 -11.852 -3.986 1 92.62 75 GLU A O 1
ATOM 619 N N . MET A 1 76 ? 13.211 -11.227 -4.309 1 91.44 76 MET A N 1
ATOM 620 C CA . MET A 1 76 ? 12.695 -12.594 -4.27 1 91.44 76 MET A CA 1
ATOM 621 C C . MET A 1 76 ? 13.062 -13.352 -5.539 1 91.44 76 MET A C 1
ATOM 623 O O . MET A 1 76 ? 13.117 -14.586 -5.543 1 91.44 76 MET A O 1
ATOM 627 N N . LYS A 1 77 ? 13.188 -12.586 -6.648 1 93.12 77 LYS A N 1
ATOM 628 C CA . LYS A 1 77 ? 13.508 -13.164 -7.957 1 93.12 77 LYS A CA 1
ATOM 629 C C . LYS A 1 77 ? 12.477 -14.203 -8.367 1 93.12 77 LYS A C 1
ATOM 631 O O . LYS A 1 77 ? 12.828 -15.266 -8.875 1 93.12 77 LYS A O 1
ATOM 636 N N . SER A 1 78 ? 11.242 -13.906 -8.047 1 94.94 78 SER A N 1
ATOM 637 C CA . SER A 1 78 ? 10.133 -14.805 -8.367 1 94.94 78 SER A CA 1
ATOM 638 C C . SER A 1 78 ? 9.398 -14.352 -9.617 1 94.94 78 SER A C 1
ATOM 640 O O . SER A 1 78 ? 8.445 -15.008 -10.055 1 94.94 78 SER A O 1
ATOM 642 N N . TRP A 1 79 ? 9.828 -13.305 -10.25 1 97.81 79 TRP A N 1
ATOM 643 C CA . TRP A 1 79 ? 9.109 -12.648 -11.344 1 97.81 79 TRP A CA 1
ATOM 644 C C . TRP A 1 79 ? 8.992 -13.578 -12.547 1 97.81 79 TRP A C 1
ATOM 646 O O . TRP A 1 79 ? 7.953 -13.625 -13.211 1 97.81 79 TRP A O 1
ATOM 656 N N . SER A 1 80 ? 10.078 -14.344 -12.859 1 97.5 80 SER A N 1
ATOM 657 C CA . SER A 1 80 ? 10.031 -15.297 -13.961 1 97.5 80 SER A CA 1
ATOM 658 C C . SER A 1 80 ? 8.977 -16.375 -13.727 1 97.5 80 SER A C 1
ATOM 660 O O . SER A 1 80 ? 8.312 -16.812 -14.664 1 97.5 80 SER A O 1
ATOM 662 N N . GLY A 1 81 ? 8.836 -16.766 -12.445 1 97 81 GLY A N 1
ATOM 663 C CA . GLY A 1 81 ? 7.797 -17.734 -12.109 1 97 81 GLY A CA 1
ATOM 664 C C . GLY A 1 81 ? 6.395 -17.203 -12.336 1 97 81 GLY A C 1
ATOM 665 O O . GLY A 1 81 ? 5.531 -17.906 -12.852 1 97 81 GLY A O 1
ATOM 666 N N . ILE A 1 82 ? 6.172 -15.992 -11.969 1 98.44 82 ILE A N 1
ATOM 667 C CA . ILE A 1 82 ? 4.883 -15.352 -12.188 1 98.44 82 ILE A CA 1
ATOM 668 C C . ILE A 1 82 ? 4.578 -15.281 -13.68 1 98.44 82 ILE A C 1
ATOM 670 O O . ILE A 1 82 ? 3.477 -15.625 -14.117 1 98.44 82 ILE A O 1
ATOM 674 N N . LYS A 1 83 ? 5.52 -14.914 -14.469 1 98.38 83 LYS A N 1
ATOM 675 C CA . LYS A 1 83 ? 5.355 -14.836 -15.922 1 98.38 83 LYS A CA 1
ATOM 676 C C . LYS A 1 83 ? 5.062 -16.203 -16.516 1 98.38 83 LYS A C 1
ATOM 678 O O . LYS A 1 83 ? 4.168 -16.344 -17.359 1 98.38 83 LYS A O 1
ATOM 683 N N . ASN A 1 84 ? 5.828 -17.172 -16.125 1 97.56 84 ASN A N 1
ATOM 684 C CA . ASN A 1 84 ? 5.621 -18.531 -16.625 1 97.56 84 ASN A CA 1
ATOM 685 C C . ASN A 1 84 ? 4.215 -19.031 -16.297 1 97.56 84 ASN A C 1
ATOM 687 O O . ASN A 1 84 ? 3.627 -19.781 -17.094 1 97.56 84 ASN A O 1
ATOM 691 N N . GLY A 1 85 ? 3.742 -18.625 -15.109 1 97.88 85 GLY A N 1
ATOM 692 C CA . GLY A 1 85 ? 2.373 -18.969 -14.766 1 97.88 85 GLY A CA 1
ATOM 693 C C . GLY A 1 85 ? 1.353 -18.422 -15.734 1 97.88 85 GLY A C 1
ATOM 694 O O . GLY A 1 85 ? 0.353 -19.078 -16.047 1 97.88 85 GLY A O 1
ATOM 695 N N . MET A 1 86 ? 1.586 -17.266 -16.234 1 98.19 86 MET A N 1
ATOM 696 C CA . MET A 1 86 ? 0.69 -16.656 -17.219 1 98.19 86 MET A CA 1
ATOM 697 C C . MET A 1 86 ? 0.695 -17.453 -18.531 1 98.19 86 MET A C 1
ATOM 699 O O . MET A 1 86 ? -0.351 -17.641 -19.156 1 98.19 86 MET A O 1
ATOM 703 N N . PHE A 1 87 ? 1.86 -17.938 -18.859 1 97.19 87 PHE A N 1
ATOM 704 C CA . PHE A 1 87 ? 1.949 -18.781 -20.062 1 97.19 87 PHE A CA 1
ATOM 705 C C . PHE A 1 87 ? 1.199 -20.094 -19.859 1 97.19 87 PHE A C 1
ATOM 707 O O . PHE A 1 87 ? 0.55 -20.578 -20.781 1 97.19 87 PHE A O 1
ATOM 714 N N . TYR A 1 88 ? 1.293 -20.641 -18.719 1 96.94 88 TYR A N 1
ATOM 715 C CA . TYR A 1 88 ? 0.568 -21.859 -18.422 1 96.94 88 TYR A CA 1
ATOM 716 C C . TYR A 1 88 ? -0.924 -21.688 -18.688 1 96.94 88 TYR A C 1
ATOM 718 O O . TYR A 1 88 ? -1.575 -22.594 -19.219 1 96.94 88 TYR A O 1
ATOM 726 N N . PHE A 1 89 ? -1.442 -20.547 -18.359 1 97.25 89 PHE A N 1
ATOM 727 C CA . PHE A 1 89 ? -2.869 -20.297 -18.516 1 97.25 89 PHE A CA 1
ATOM 728 C C . PHE A 1 89 ? -3.15 -19.625 -19.859 1 97.25 89 PHE A C 1
ATOM 730 O O . PHE A 1 89 ? -4.238 -19.078 -20.078 1 97.25 89 PHE A O 1
ATOM 737 N N . ASN A 1 90 ? -2.184 -19.562 -20.719 1 96.62 90 ASN A N 1
ATOM 738 C CA . ASN A 1 90 ? -2.293 -19 -22.062 1 96.62 90 ASN A CA 1
ATOM 739 C C . ASN A 1 90 ? -2.672 -17.531 -22.031 1 96.62 90 ASN A C 1
ATOM 741 O O . ASN A 1 90 ? -3.541 -17.094 -22.781 1 96.62 90 ASN A O 1
ATOM 745 N N . GLN A 1 91 ? -2.082 -16.875 -21.078 1 97.69 91 GLN A N 1
ATOM 746 C CA . GLN A 1 91 ? -2.324 -15.445 -20.938 1 97.69 91 GLN A CA 1
ATOM 747 C C . GLN A 1 91 ? -1.135 -14.633 -21.453 1 97.69 91 GLN A C 1
ATOM 749 O O . GLN A 1 91 ? -0.479 -13.93 -20.672 1 97.69 91 GLN A O 1
ATOM 754 N N . ASP A 1 92 ? -1.041 -14.539 -22.734 1 97.69 92 ASP A N 1
ATOM 755 C CA . ASP A 1 92 ? 0.139 -13.953 -23.375 1 97.69 92 ASP A CA 1
ATOM 756 C C . ASP A 1 92 ? 0.177 -12.445 -23.188 1 97.69 92 ASP A C 1
ATOM 758 O O . ASP A 1 92 ? 1.25 -11.859 -23.031 1 97.69 92 ASP A O 1
ATOM 762 N N . GLU A 1 93 ? -0.94 -11.844 -23.203 1 98.06 93 GLU A N 1
ATOM 763 C CA . GLU A 1 93 ? -0.991 -10.398 -23.062 1 98.06 93 GLU A CA 1
ATOM 764 C C . GLU A 1 93 ? -0.537 -9.969 -21.656 1 98.06 93 GLU A C 1
ATOM 766 O O . GLU A 1 93 ? 0.177 -8.977 -21.516 1 98.06 93 GLU A O 1
ATOM 771 N N . MET A 1 94 ? -0.948 -10.742 -20.688 1 98.62 94 MET A N 1
ATOM 772 C CA . MET A 1 94 ? -0.491 -10.461 -19.344 1 98.62 94 MET A CA 1
ATOM 773 C C . MET A 1 94 ? 1.011 -10.688 -19.203 1 98.62 94 MET A C 1
ATOM 775 O O . MET A 1 94 ? 1.714 -9.906 -18.578 1 98.62 94 MET A O 1
ATOM 779 N N . ALA A 1 95 ? 1.501 -11.75 -19.812 1 98.44 95 ALA A N 1
ATOM 780 C CA . ALA A 1 95 ? 2.936 -12.016 -19.766 1 98.44 95 ALA A CA 1
ATOM 781 C C . ALA A 1 95 ? 3.723 -10.859 -20.391 1 98.44 95 ALA A C 1
ATOM 783 O O . ALA A 1 95 ? 4.766 -10.461 -19.859 1 98.44 95 ALA A O 1
ATOM 784 N N . ALA A 1 96 ? 3.191 -10.32 -21.438 1 98.5 96 ALA A N 1
ATOM 785 C CA . ALA A 1 96 ? 3.832 -9.188 -22.094 1 98.5 96 ALA A CA 1
ATOM 786 C C . ALA A 1 96 ? 3.844 -7.957 -21.188 1 98.5 96 ALA A C 1
ATOM 788 O O . ALA A 1 96 ? 4.832 -7.223 -21.141 1 98.5 96 ALA A O 1
ATOM 789 N N . LEU A 1 97 ? 2.742 -7.742 -20.516 1 98.75 97 LEU A N 1
ATOM 790 C CA . LEU A 1 97 ? 2.654 -6.617 -19.594 1 98.75 97 LEU A CA 1
ATOM 791 C C . LEU A 1 97 ? 3.633 -6.789 -18.438 1 98.75 97 LEU A C 1
ATOM 793 O O . LEU A 1 97 ? 4.281 -5.828 -18.016 1 98.75 97 LEU A O 1
ATOM 797 N N . LEU A 1 98 ? 3.738 -8.031 -17.922 1 98.81 98 LEU A N 1
ATOM 798 C CA . LEU A 1 98 ? 4.695 -8.312 -16.875 1 98.81 98 LEU A CA 1
ATOM 799 C C . LEU A 1 98 ? 6.121 -8.047 -17.344 1 98.81 98 LEU A C 1
ATOM 801 O O . LEU A 1 98 ? 6.953 -7.562 -16.562 1 98.81 98 LEU A O 1
ATOM 805 N N . ASN A 1 99 ? 6.391 -8.32 -18.594 1 98.69 99 ASN A N 1
ATOM 806 C CA . ASN A 1 99 ? 7.695 -8 -19.172 1 98.69 99 ASN A CA 1
ATOM 807 C C . ASN A 1 99 ? 7.945 -6.496 -19.188 1 98.69 99 ASN A C 1
ATOM 809 O O . ASN A 1 99 ? 9.062 -6.047 -18.922 1 98.69 99 ASN A O 1
ATOM 813 N N . GLU A 1 100 ? 6.953 -5.762 -19.531 1 98.62 100 GLU A N 1
ATOM 814 C CA . GLU A 1 100 ? 7.086 -4.305 -19.547 1 98.62 100 GLU A CA 1
ATOM 815 C C . GLU A 1 100 ? 7.344 -3.758 -18.156 1 98.62 100 GLU A C 1
ATOM 817 O O . GLU A 1 100 ? 8.18 -2.873 -17.969 1 98.62 100 GLU A O 1
ATOM 822 N N . ILE A 1 101 ? 6.633 -4.305 -17.172 1 98.75 101 ILE A N 1
ATOM 823 C CA . ILE A 1 101 ? 6.824 -3.906 -15.789 1 98.75 101 ILE A CA 1
ATOM 824 C C . ILE A 1 101 ? 8.266 -4.188 -15.359 1 98.75 101 ILE A C 1
ATOM 826 O O . ILE A 1 101 ? 8.922 -3.328 -14.773 1 98.75 101 ILE A O 1
ATOM 830 N N . GLU A 1 102 ? 8.719 -5.34 -15.711 1 98.44 102 GLU A N 1
ATOM 831 C CA . GLU A 1 102 ? 10.078 -5.73 -15.367 1 98.44 102 GLU A CA 1
ATOM 832 C C . GLU A 1 102 ? 11.102 -4.773 -15.977 1 98.44 102 GLU A C 1
ATOM 834 O O . GLU A 1 102 ? 12.078 -4.395 -15.328 1 98.44 102 GLU A O 1
ATOM 839 N N . ARG A 1 103 ? 10.922 -4.402 -17.156 1 97.69 103 ARG A N 1
ATOM 840 C CA . ARG A 1 103 ? 11.828 -3.492 -17.859 1 97.69 103 ARG A CA 1
ATOM 841 C C . ARG A 1 103 ? 11.891 -2.139 -17.156 1 97.69 103 ARG A C 1
ATOM 843 O O . ARG A 1 103 ? 12.977 -1.619 -16.891 1 97.69 103 ARG A O 1
ATOM 850 N N . VAL A 1 104 ? 10.75 -1.591 -16.828 1 97.62 104 VAL A N 1
ATOM 851 C CA . VAL A 1 104 ? 10.672 -0.268 -16.219 1 97.62 104 VAL A CA 1
ATOM 852 C C . VAL A 1 104 ? 11.336 -0.299 -14.836 1 97.62 104 VAL A C 1
ATOM 854 O O . VAL A 1 104 ? 12.125 0.587 -14.5 1 97.62 104 VAL A O 1
ATOM 857 N N . ILE A 1 105 ? 11.047 -1.336 -14.07 1 97.5 105 ILE A N 1
ATOM 858 C CA . ILE A 1 105 ? 11.578 -1.453 -12.719 1 97.5 105 ILE A CA 1
ATOM 859 C C . ILE A 1 105 ? 13.094 -1.646 -12.773 1 97.5 105 ILE A C 1
ATOM 861 O O . ILE A 1 105 ? 13.828 -1.058 -11.984 1 97.5 105 ILE A O 1
ATOM 865 N N . THR A 1 106 ? 13.523 -2.461 -13.688 1 96.31 106 THR A N 1
ATOM 866 C CA . THR A 1 106 ? 14.953 -2.74 -13.828 1 96.31 106 THR A CA 1
ATOM 867 C C . THR A 1 106 ? 15.711 -1.492 -14.273 1 96.31 106 THR A C 1
ATOM 869 O O . THR A 1 106 ? 16.781 -1.188 -13.742 1 96.31 106 THR A O 1
ATOM 872 N N . GLU A 1 107 ? 15.234 -0.771 -15.188 1 94.31 107 GLU A N 1
ATOM 873 C CA . GLU A 1 107 ? 15.875 0.443 -15.688 1 94.31 107 GLU A CA 1
ATOM 874 C C . GLU A 1 107 ? 16.016 1.484 -14.578 1 94.31 107 GLU A C 1
ATOM 876 O O . GLU A 1 107 ? 17.047 2.164 -14.492 1 94.31 107 GLU A O 1
ATOM 881 N N . LYS A 1 108 ? 15.047 1.553 -13.789 1 93.44 108 LYS A N 1
ATOM 882 C CA . LYS A 1 108 ? 15.062 2.547 -12.719 1 93.44 108 LYS A CA 1
ATOM 883 C C . LYS A 1 108 ? 16.031 2.148 -11.602 1 93.44 108 LYS A C 1
ATOM 885 O O . LYS A 1 108 ? 16.688 3.004 -11.016 1 93.44 108 LYS A O 1
ATOM 890 N N . ASN A 1 109 ? 16.078 0.877 -11.336 1 92.38 109 ASN A N 1
ATOM 891 C CA . ASN A 1 109 ? 16.719 0.475 -10.086 1 92.38 109 ASN A CA 1
ATOM 892 C C . ASN A 1 109 ? 18.047 -0.208 -10.32 1 92.38 109 ASN A C 1
ATOM 894 O O . ASN A 1 109 ? 18.719 -0.632 -9.375 1 92.38 109 ASN A O 1
ATOM 898 N N . ARG A 1 110 ? 18.469 -0.279 -11.539 1 89.12 110 ARG A N 1
ATOM 899 C CA . ARG A 1 110 ? 19.766 -0.896 -11.82 1 89.12 110 ARG A CA 1
ATOM 900 C C . ARG A 1 110 ? 20.828 0.161 -12.086 1 89.12 110 ARG A C 1
ATOM 902 O O . ARG A 1 110 ? 20.609 1.092 -12.859 1 89.12 110 ARG A O 1
ATOM 909 N N . ALA A 1 111 ? 21.859 0.116 -11.312 1 86.62 111 ALA A N 1
ATOM 910 C CA . ALA A 1 111 ? 23.062 0.935 -11.523 1 86.62 111 ALA A CA 1
ATOM 911 C C . ALA A 1 111 ? 24.266 0.066 -11.828 1 86.62 111 ALA A C 1
ATOM 913 O O . ALA A 1 111 ? 24.969 -0.373 -10.914 1 86.62 111 ALA A O 1
ATOM 914 N N . GLY A 1 112 ? 24.562 -0.183 -13.164 1 85.38 112 GLY A N 1
ATOM 915 C CA . GLY A 1 112 ? 25.594 -1.135 -13.523 1 85.38 112 GLY A CA 1
ATOM 916 C C . GLY A 1 112 ? 25.281 -2.555 -13.102 1 85.38 112 GLY A C 1
ATOM 917 O O . GLY A 1 112 ? 24.25 -3.109 -13.484 1 85.38 112 GLY A O 1
ATOM 918 N N . GLU A 1 113 ? 26.094 -3.082 -12.141 1 87.06 113 GLU A N 1
ATOM 919 C CA . GLU A 1 113 ? 25.891 -4.465 -11.719 1 87.06 113 GLU A CA 1
ATOM 920 C C . GLU A 1 113 ? 25.156 -4.539 -10.391 1 87.06 113 GLU A C 1
ATOM 922 O O . GLU A 1 113 ? 24.797 -5.625 -9.93 1 87.06 113 GLU A O 1
ATOM 927 N N . GLU A 1 114 ? 24.859 -3.354 -9.844 1 89.06 114 GLU A N 1
ATOM 928 C CA . GLU A 1 114 ? 24.234 -3.336 -8.523 1 89.06 114 GLU A CA 1
ATOM 929 C C . GLU A 1 114 ? 22.812 -2.82 -8.586 1 89.06 114 GLU A C 1
ATOM 931 O O . GLU A 1 114 ? 22.438 -2.115 -9.523 1 89.06 114 GLU A O 1
ATOM 936 N N . TRP A 1 115 ? 22.078 -3.279 -7.684 1 89.69 115 TRP A N 1
ATOM 937 C CA . TRP A 1 115 ? 20.703 -2.793 -7.562 1 89.69 115 TRP A CA 1
ATOM 938 C C . TRP A 1 115 ? 20.625 -1.628 -6.578 1 89.69 115 TRP A C 1
ATOM 940 O O . TRP A 1 115 ? 21.25 -1.663 -5.516 1 89.69 115 TRP A O 1
ATOM 950 N N . ARG A 1 116 ? 19.938 -0.658 -6.988 1 89.44 116 ARG A N 1
ATOM 951 C CA . ARG A 1 116 ? 19.656 0.45 -6.078 1 89.44 116 ARG A CA 1
ATOM 952 C C . ARG A 1 116 ? 18.578 0.071 -5.07 1 89.44 116 ARG A C 1
ATOM 954 O O . ARG A 1 116 ? 17.703 -0.759 -5.363 1 89.44 116 ARG A O 1
ATOM 961 N N . GLU A 1 117 ? 18.672 0.75 -3.98 1 89.81 117 GLU A N 1
ATOM 962 C CA . GLU A 1 117 ? 17.609 0.586 -3.006 1 89.81 117 GLU A CA 1
ATOM 963 C C . GLU A 1 117 ? 16.297 1.162 -3.529 1 89.81 117 GLU A C 1
ATOM 965 O O . GLU A 1 117 ? 16.297 2.166 -4.246 1 89.81 117 GLU A O 1
ATOM 970 N N . PHE A 1 118 ? 15.234 0.486 -3.258 1 93.88 118 PHE A N 1
ATOM 971 C CA . PHE A 1 118 ? 13.922 0.978 -3.656 1 93.88 118 PHE A CA 1
ATOM 972 C C . PHE A 1 118 ? 13.023 1.162 -2.441 1 93.88 118 PHE A C 1
ATOM 974 O O . PHE A 1 118 ? 13.211 0.505 -1.415 1 93.88 118 PHE A O 1
ATOM 981 N N . SER A 1 119 ? 12.086 2.105 -2.6 1 93.81 119 SER A N 1
ATOM 982 C CA . SER A 1 119 ? 11.148 2.459 -1.542 1 93.81 119 SER A CA 1
ATOM 983 C C . SER A 1 119 ? 9.805 2.902 -2.121 1 93.81 119 SER A C 1
ATOM 985 O O . SER A 1 119 ? 9.742 3.398 -3.248 1 93.81 119 SER A O 1
ATOM 987 N N . PRO A 1 120 ? 8.688 2.699 -1.3 1 92.69 120 PRO A N 1
ATOM 988 C CA . PRO A 1 120 ? 7.395 3.209 -1.757 1 92.69 120 PRO A CA 1
ATOM 989 C C . PRO A 1 120 ? 7.426 4.707 -2.059 1 92.69 120 PRO A C 1
ATOM 991 O O . PRO A 1 120 ? 6.66 5.184 -2.898 1 92.69 120 PRO A O 1
ATOM 994 N N . THR A 1 121 ? 8.328 5.48 -1.492 1 90.94 121 THR A N 1
ATOM 995 C CA . THR A 1 121 ? 8.375 6.93 -1.65 1 90.94 121 THR A CA 1
ATOM 996 C C . THR A 1 121 ? 9.094 7.309 -2.943 1 90.94 121 THR A C 1
ATOM 998 O O . THR A 1 121 ? 9.141 8.484 -3.307 1 90.94 121 THR A O 1
ATOM 1001 N N . ASP A 1 122 ? 9.648 6.305 -3.66 1 93 122 ASP A N 1
ATOM 1002 C CA . ASP A 1 122 ? 10.297 6.598 -4.938 1 93 122 ASP A CA 1
ATOM 1003 C C . ASP A 1 122 ? 9.328 7.305 -5.891 1 93 122 ASP A C 1
ATOM 1005 O O . ASP A 1 122 ? 9.734 8.18 -6.652 1 93 122 ASP A O 1
ATOM 1009 N N . LEU A 1 123 ? 8.109 6.938 -5.77 1 91.44 123 LEU A N 1
ATOM 1010 C CA . LEU A 1 123 ? 7.098 7.492 -6.66 1 91.44 123 LEU A CA 1
ATOM 1011 C C . LEU A 1 123 ? 6.832 8.961 -6.336 1 91.44 123 LEU A C 1
ATOM 1013 O O . LEU A 1 123 ? 6.473 9.742 -7.223 1 91.44 123 LEU A O 1
ATOM 1017 N N . GLU A 1 124 ? 7.02 9.328 -5.129 1 84.69 124 GLU A N 1
ATOM 1018 C CA . GLU A 1 124 ? 6.809 10.711 -4.703 1 84.69 124 GLU A CA 1
ATOM 1019 C C . GLU A 1 124 ? 7.977 11.602 -5.113 1 84.69 124 GLU A C 1
ATOM 1021 O O . GLU A 1 124 ? 7.809 12.805 -5.309 1 84.69 124 GLU A O 1
ATOM 1026 N N . GLN A 1 125 ? 9.07 11.008 -5.316 1 86.19 125 GLN A N 1
ATOM 1027 C CA . GLN A 1 125 ? 10.289 11.781 -5.539 1 86.19 125 GLN A CA 1
ATOM 1028 C C . GLN A 1 125 ? 10.648 11.828 -7.023 1 86.19 125 GLN A C 1
ATOM 1030 O O . GLN A 1 125 ? 11.477 12.641 -7.441 1 86.19 125 GLN A O 1
ATOM 1035 N N . ASP A 1 126 ? 10.086 11.031 -7.812 1 90 126 ASP A N 1
ATOM 1036 C CA . ASP A 1 126 ? 10.375 10.93 -9.242 1 90 126 ASP A CA 1
ATOM 1037 C C . ASP A 1 126 ? 9.094 10.961 -10.062 1 90 126 ASP A C 1
ATOM 1039 O O . ASP A 1 126 ? 8.523 9.914 -10.375 1 90 126 ASP A O 1
ATOM 1043 N N . PRO A 1 127 ? 8.688 12.18 -10.461 1 87.69 127 PRO A N 1
ATOM 1044 C CA . PRO A 1 127 ? 7.426 12.328 -11.188 1 87.69 127 PRO A CA 1
ATOM 1045 C C . PRO A 1 127 ? 7.395 11.508 -12.477 1 87.69 127 PRO A C 1
ATOM 1047 O O . PRO A 1 127 ? 6.332 11.039 -12.891 1 87.69 127 PRO A O 1
ATOM 1050 N N . HIS A 1 128 ? 8.539 11.383 -13.117 1 92.25 128 HIS A N 1
ATOM 1051 C CA . HIS A 1 128 ? 8.586 10.57 -14.328 1 92.25 128 HIS A CA 1
ATOM 1052 C C . HIS A 1 128 ? 8.312 9.102 -14.016 1 92.25 128 HIS A C 1
ATOM 1054 O O . HIS A 1 128 ? 7.539 8.453 -14.719 1 92.25 128 HIS A O 1
ATOM 1060 N N . LEU A 1 129 ? 8.938 8.578 -13.023 1 94.12 129 LEU A N 1
ATOM 1061 C CA . LEU A 1 129 ? 8.68 7.215 -12.586 1 94.12 129 LEU A CA 1
ATOM 1062 C C . LEU A 1 129 ? 7.211 7.039 -12.203 1 94.12 129 LEU A C 1
ATOM 1064 O O . LEU A 1 129 ? 6.598 6.016 -12.523 1 94.12 129 LEU A O 1
ATOM 1068 N N . PHE A 1 130 ? 6.699 8 -11.539 1 92.81 130 PHE A N 1
ATOM 1069 C CA . PHE A 1 130 ? 5.301 7.973 -11.125 1 92.81 130 PHE A CA 1
ATOM 1070 C C . PHE A 1 130 ? 4.383 7.758 -12.32 1 92.81 130 PHE A C 1
ATOM 1072 O O . PHE A 1 130 ? 3.514 6.887 -12.297 1 92.81 130 PHE A O 1
ATOM 1079 N N . GLN A 1 131 ? 4.566 8.555 -13.281 1 94.25 131 GLN A N 1
ATOM 1080 C CA . GLN A 1 131 ? 3.713 8.484 -14.469 1 94.25 131 GLN A CA 1
ATOM 1081 C C . GLN A 1 131 ? 3.824 7.121 -15.141 1 94.25 131 GLN A C 1
ATOM 1083 O O . GLN A 1 131 ? 2.818 6.547 -15.562 1 94.25 131 GLN A O 1
ATOM 1088 N N . LEU A 1 132 ? 5.023 6.609 -15.25 1 96.75 132 LEU A N 1
ATOM 1089 C CA . LEU A 1 132 ? 5.25 5.309 -15.867 1 96.75 132 LEU A CA 1
ATOM 1090 C C . LEU A 1 132 ? 4.559 4.199 -15.086 1 96.75 132 LEU A C 1
ATOM 1092 O O . LEU A 1 132 ? 3.859 3.367 -15.664 1 96.75 132 LEU A O 1
ATOM 1096 N N . ILE A 1 133 ? 4.691 4.227 -13.797 1 97.44 133 ILE A N 1
ATOM 1097 C CA . ILE A 1 133 ? 4.137 3.184 -12.938 1 97.44 133 ILE A CA 1
ATOM 1098 C C . ILE A 1 133 ? 2.615 3.303 -12.898 1 97.44 133 ILE A C 1
ATOM 1100 O O . ILE A 1 133 ? 1.906 2.295 -12.859 1 97.44 133 ILE A O 1
ATOM 1104 N N . GLU A 1 134 ? 2.131 4.512 -12.898 1 96.75 134 GLU A N 1
ATOM 1105 C CA . GLU A 1 134 ? 0.685 4.711 -12.906 1 96.75 134 GLU A CA 1
ATOM 1106 C C . GLU A 1 134 ? 0.049 4.094 -14.148 1 96.75 134 GLU A C 1
ATOM 1108 O O . GLU A 1 134 ? -0.979 3.42 -14.055 1 96.75 134 GLU A O 1
ATOM 1113 N N . ASP A 1 135 ? 0.664 4.316 -15.242 1 98.19 135 ASP A N 1
ATOM 1114 C CA . ASP A 1 135 ? 0.167 3.734 -16.484 1 98.19 135 ASP A CA 1
ATOM 1115 C C . ASP A 1 135 ? 0.186 2.209 -16.422 1 98.19 135 ASP A C 1
ATOM 1117 O O . ASP A 1 135 ? -0.79 1.556 -16.797 1 98.19 135 ASP A O 1
ATOM 1121 N N . LEU A 1 136 ? 1.236 1.656 -16 1 98.69 136 LEU A N 1
ATOM 1122 C CA . LEU A 1 136 ? 1.376 0.209 -15.891 1 98.69 136 LEU A CA 1
ATOM 1123 C C . LEU A 1 136 ? 0.365 -0.356 -14.898 1 98.69 136 LEU A C 1
ATOM 1125 O O . LEU A 1 136 ? -0.196 -1.431 -15.117 1 98.69 136 LEU A O 1
ATOM 1129 N N . PHE A 1 137 ? 0.129 0.347 -13.883 1 98.25 137 PHE A N 1
ATOM 1130 C CA . PHE A 1 137 ? -0.804 -0.063 -12.836 1 98.25 137 PHE A CA 1
ATOM 1131 C C . PHE A 1 137 ? -2.223 -0.151 -13.383 1 98.25 137 PHE A C 1
ATOM 1133 O O . PHE A 1 137 ? -2.932 -1.129 -13.133 1 98.25 137 PHE A O 1
ATOM 1140 N N . ILE A 1 138 ? -2.605 0.859 -14.102 1 98.25 138 ILE A N 1
ATOM 1141 C CA . ILE A 1 138 ? -3.938 0.904 -14.695 1 98.25 138 ILE A CA 1
ATOM 1142 C C . ILE A 1 138 ? -4.121 -0.278 -15.641 1 98.25 138 ILE A C 1
ATOM 1144 O O . ILE A 1 138 ? -5.125 -0.99 -15.57 1 98.25 138 ILE A O 1
ATOM 1148 N N . ARG A 1 139 ? -3.189 -0.547 -16.422 1 98.5 139 ARG A N 1
ATOM 1149 C CA . ARG A 1 139 ? -3.262 -1.647 -17.391 1 98.5 139 ARG A CA 1
ATOM 1150 C C . ARG A 1 139 ? -3.238 -2.996 -16.672 1 98.5 139 ARG A C 1
ATOM 1152 O O . ARG A 1 139 ? -3.979 -3.91 -17.031 1 98.5 139 ARG A O 1
ATOM 1159 N N . TYR A 1 140 ? -2.406 -3.102 -15.711 1 98.75 140 TYR A N 1
ATOM 1160 C CA . TYR A 1 140 ? -2.311 -4.352 -14.961 1 98.75 140 TYR A CA 1
ATOM 1161 C C . TYR A 1 140 ? -3.641 -4.695 -14.305 1 98.75 140 TYR A C 1
ATOM 1163 O O . TYR A 1 140 ? -4.086 -5.844 -14.352 1 98.75 140 TYR A O 1
ATOM 1171 N N . ARG A 1 141 ? -4.211 -3.762 -13.68 1 97.75 141 ARG A N 1
ATOM 1172 C CA . ARG A 1 141 ? -5.465 -3.996 -12.969 1 97.75 141 ARG A CA 1
ATOM 1173 C C . ARG A 1 141 ? -6.547 -4.496 -13.922 1 97.75 141 ARG A C 1
ATOM 1175 O O . ARG A 1 141 ? -7.273 -5.441 -13.602 1 97.75 141 ARG A O 1
ATOM 1182 N N . ALA A 1 142 ? -6.625 -3.838 -15.008 1 97.75 142 ALA A N 1
ATOM 1183 C CA . ALA A 1 142 ? -7.609 -4.254 -16 1 97.75 142 ALA A CA 1
ATOM 1184 C C . ALA A 1 142 ? -7.316 -5.664 -16.516 1 97.75 142 ALA A C 1
ATOM 1186 O O . ALA A 1 142 ? -8.219 -6.504 -16.594 1 97.75 142 ALA A O 1
ATOM 1187 N N . LYS A 1 143 ? -6.133 -5.945 -16.828 1 98.38 143 LYS A N 1
ATOM 1188 C CA . LYS A 1 143 ? -5.738 -7.242 -17.359 1 98.38 143 LYS A CA 1
ATOM 1189 C C . LYS A 1 143 ? -5.871 -8.336 -16.312 1 98.38 143 LYS A C 1
ATOM 1191 O O . LYS A 1 143 ? -6.23 -9.477 -16.625 1 98.38 143 LYS A O 1
ATOM 1196 N N . ALA A 1 144 ? -5.523 -8.023 -15.086 1 98.44 144 ALA A N 1
ATOM 1197 C CA . ALA A 1 144 ? -5.621 -9 -14 1 98.44 144 ALA A CA 1
ATOM 1198 C C . ALA A 1 144 ? -7.055 -9.508 -13.844 1 98.44 144 ALA A C 1
ATOM 1200 O O . ALA A 1 144 ? -7.277 -10.688 -13.594 1 98.44 144 ALA A O 1
ATOM 1201 N N . GLN A 1 145 ? -8 -8.625 -14.008 1 97.56 145 GLN A N 1
ATOM 1202 C CA . GLN A 1 145 ? -9.398 -9.031 -13.93 1 97.56 145 GLN A CA 1
ATOM 1203 C C . GLN A 1 145 ? -9.742 -10.047 -15.016 1 97.56 145 GLN A C 1
ATOM 1205 O O . GLN A 1 145 ? -10.422 -11.039 -14.75 1 97.56 145 GLN A O 1
ATOM 1210 N N . GLU A 1 146 ? -9.227 -9.758 -16.141 1 97.88 146 GLU A N 1
ATOM 1211 C CA . GLU A 1 146 ? -9.445 -10.68 -17.25 1 97.88 146 GLU A CA 1
ATOM 1212 C C . GLU A 1 146 ? -8.781 -12.031 -16.984 1 97.88 146 GLU A C 1
ATOM 1214 O O . GLU A 1 146 ? -9.375 -13.078 -17.234 1 97.88 146 GLU A O 1
ATOM 1219 N N . VAL A 1 147 ? -7.59 -11.992 -16.516 1 98.44 147 VAL A N 1
ATOM 1220 C CA . VAL A 1 147 ? -6.809 -13.195 -16.25 1 98.44 147 VAL A CA 1
ATOM 1221 C C . VAL A 1 147 ? -7.5 -14.039 -15.18 1 98.44 147 VAL A C 1
ATOM 1223 O O . VAL A 1 147 ? -7.609 -15.258 -15.32 1 98.44 147 VAL A O 1
ATOM 1226 N N . ILE A 1 148 ? -7.988 -13.414 -14.164 1 98.44 148 ILE A N 1
ATOM 1227 C CA . ILE A 1 148 ? -8.664 -14.109 -13.07 1 98.44 148 ILE A CA 1
ATOM 1228 C C . ILE A 1 148 ? -9.914 -14.812 -13.602 1 98.44 148 ILE A C 1
ATOM 1230 O O . ILE A 1 148 ? -10.164 -15.977 -13.266 1 98.44 148 ILE A O 1
ATOM 1234 N N . ALA A 1 149 ? -10.648 -14.133 -14.43 1 97.75 149 ALA A N 1
ATOM 1235 C CA . ALA A 1 149 ? -11.844 -14.734 -15.023 1 97.75 149 ALA A CA 1
ATOM 1236 C C . ALA A 1 149 ? -11.477 -15.977 -15.836 1 97.75 149 ALA A C 1
ATOM 1238 O O . ALA A 1 149 ? -12.156 -17 -15.742 1 97.75 149 ALA A O 1
ATOM 1239 N N . ARG A 1 150 ? -10.438 -15.891 -16.594 1 97.56 150 ARG A N 1
ATOM 1240 C CA . ARG A 1 150 ? -10.008 -17 -17.422 1 97.56 150 ARG A CA 1
ATOM 1241 C C . ARG A 1 150 ? -9.477 -18.156 -16.578 1 97.56 150 ARG A C 1
ATOM 1243 O O . ARG A 1 150 ? -9.711 -19.328 -16.891 1 97.56 150 ARG A O 1
ATOM 1250 N N . MET A 1 151 ? -8.719 -17.828 -15.547 1 98.06 151 MET A N 1
ATOM 1251 C CA . MET A 1 151 ? -8.242 -18.844 -14.617 1 98.06 151 MET A CA 1
ATOM 1252 C C . MET A 1 151 ? -9.414 -19.578 -13.961 1 98.06 151 MET A C 1
ATOM 1254 O O . MET A 1 151 ? -9.391 -20.797 -13.836 1 98.06 151 MET A O 1
ATOM 1258 N N . ASN A 1 152 ? -10.375 -18.812 -13.555 1 97.62 152 ASN A N 1
ATOM 1259 C CA . ASN A 1 152 ? -11.57 -19.406 -12.969 1 97.62 152 ASN A CA 1
ATOM 1260 C C . ASN A 1 152 ? -12.219 -20.406 -13.93 1 97.62 152 ASN A C 1
ATOM 1262 O O . ASN A 1 152 ? -12.594 -21.516 -13.523 1 97.62 152 ASN A O 1
ATOM 1266 N N . GLU A 1 153 ? -12.336 -20 -15.164 1 96.69 153 GLU A N 1
ATOM 1267 C CA . GLU A 1 153 ? -12.922 -20.875 -16.172 1 96.69 153 GLU A CA 1
ATOM 1268 C C . GLU A 1 153 ? -12.125 -22.156 -16.328 1 96.69 153 GLU A C 1
ATOM 1270 O O . GLU A 1 153 ? -12.695 -23.25 -16.406 1 96.69 153 GLU A O 1
ATOM 1275 N N . LYS A 1 154 ? -10.867 -22.031 -16.391 1 96.5 154 LYS A N 1
ATOM 1276 C CA . LYS A 1 154 ? -9.992 -23.188 -16.562 1 96.5 154 LYS A CA 1
ATOM 1277 C C . LYS A 1 154 ? -10.109 -24.141 -15.367 1 96.5 154 LYS A C 1
ATOM 1279 O O . LYS A 1 154 ? -10.117 -25.359 -15.539 1 96.5 154 LYS A O 1
ATOM 1284 N N . ILE A 1 155 ? -10.18 -23.594 -14.234 1 96.44 155 ILE A N 1
ATOM 1285 C CA . ILE A 1 155 ? -10.305 -24.391 -13.023 1 96.44 155 ILE A CA 1
ATOM 1286 C C . ILE A 1 155 ? -11.656 -25.094 -13.008 1 96.44 155 ILE A C 1
ATOM 1288 O O . ILE A 1 155 ? -11.742 -26.281 -12.656 1 96.44 155 ILE A O 1
ATOM 1292 N N . GLN A 1 156 ? -12.641 -24.422 -13.383 1 94.94 156 GLN A N 1
ATOM 1293 C CA . GLN A 1 156 ? -13.969 -25.031 -13.461 1 94.94 156 GLN A CA 1
ATOM 1294 C C . GLN A 1 156 ? -13.977 -26.219 -14.406 1 94.94 156 GLN A C 1
ATOM 1296 O O . GLN A 1 156 ? -14.672 -27.219 -14.148 1 94.94 156 GLN A O 1
ATOM 1301 N N . GLN A 1 157 ? -13.25 -26.141 -15.398 1 94.69 157 GLN A N 1
ATOM 1302 C CA . GLN A 1 157 ? -13.195 -27.188 -16.406 1 94.69 157 GLN A CA 1
ATOM 1303 C C . GLN A 1 157 ? -12.289 -28.328 -15.953 1 94.69 157 GLN A C 1
ATOM 1305 O O . GLN A 1 157 ? -12.359 -29.438 -16.5 1 94.69 157 GLN A O 1
ATOM 1310 N N . ASN A 1 158 ? -11.422 -28.062 -14.992 1 95.06 158 ASN A N 1
ATOM 1311 C CA . ASN A 1 158 ? -10.453 -29.047 -14.508 1 95.06 158 ASN A CA 1
ATOM 1312 C C . ASN A 1 158 ? -10.477 -29.156 -12.992 1 95.06 158 ASN A C 1
ATOM 1314 O O . ASN A 1 158 ? -9.422 -29.094 -12.344 1 95.06 158 ASN A O 1
ATOM 1318 N N . GLN A 1 159 ? -11.602 -29.312 -12.445 1 93.81 159 GLN A N 1
ATOM 1319 C CA . GLN A 1 159 ? -11.852 -29.234 -11.008 1 93.81 159 GLN A CA 1
ATOM 1320 C C . GLN A 1 159 ? -11.008 -30.25 -10.25 1 93.81 159 GLN A C 1
ATOM 1322 O O . GLN A 1 159 ? -10.477 -29.953 -9.18 1 93.81 159 GLN A O 1
ATOM 1327 N N . GLU A 1 160 ? -10.867 -31.391 -10.789 1 92 160 GLU A N 1
ATOM 1328 C CA . GLU A 1 160 ? -10.211 -32.5 -10.102 1 92 160 GLU A CA 1
ATOM 1329 C C . GLU A 1 160 ? -8.742 -32.219 -9.844 1 92 160 GLU A C 1
ATOM 1331 O O . GLU A 1 160 ? -8.133 -32.75 -8.922 1 92 160 GLU A O 1
ATOM 1336 N N . MET A 1 161 ? -8.227 -31.281 -10.602 1 93.06 161 MET A N 1
ATOM 1337 C CA . MET A 1 161 ? -6.812 -30.938 -10.469 1 93.06 161 MET A CA 1
ATOM 1338 C C . MET A 1 161 ? -6.594 -29.922 -9.359 1 93.06 161 MET A C 1
ATOM 1340 O O . MET A 1 161 ? -5.48 -29.781 -8.852 1 93.06 161 MET A O 1
ATOM 1344 N N . TYR A 1 162 ? -7.707 -29.297 -8.945 1 95.69 162 TYR A N 1
ATOM 1345 C CA . TYR A 1 162 ? -7.504 -28.141 -8.078 1 95.69 162 TYR A CA 1
ATOM 1346 C C . TYR A 1 162 ? -8.352 -28.25 -6.812 1 95.69 162 TYR A C 1
ATOM 1348 O O . TYR A 1 162 ? -7.996 -27.688 -5.773 1 95.69 162 TYR A O 1
ATOM 1356 N N . LEU A 1 163 ? -9.453 -29.016 -6.922 1 94.88 163 LEU A N 1
ATOM 1357 C CA . LEU A 1 163 ? -10.477 -28.844 -5.902 1 94.88 163 LEU A CA 1
ATOM 1358 C C . LEU A 1 163 ? -10.93 -30.188 -5.355 1 94.88 163 LEU A C 1
ATOM 1360 O O .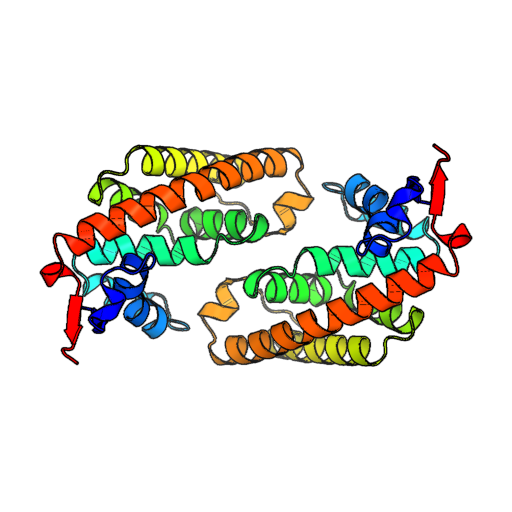 LEU A 1 163 ? -10.953 -31.188 -6.082 1 94.88 163 LEU A O 1
ATOM 1364 N N . GLU A 1 164 ? -11.141 -30.172 -4.117 1 94.31 164 GLU A N 1
ATOM 1365 C CA . GLU A 1 164 ? -11.961 -31.156 -3.432 1 94.31 164 GLU A CA 1
ATOM 1366 C C . GLU A 1 164 ? -13.289 -30.562 -2.971 1 94.31 164 GLU A C 1
ATOM 1368 O O . GLU A 1 164 ? -13.305 -29.688 -2.092 1 94.31 164 GLU A O 1
ATOM 1373 N N . ILE A 1 165 ? -14.312 -31.031 -3.611 1 91.25 165 ILE A N 1
ATOM 1374 C CA . ILE A 1 165 ? -15.609 -30.422 -3.357 1 91.25 165 ILE A CA 1
ATOM 1375 C C . ILE A 1 165 ? -16.328 -31.156 -2.232 1 91.25 165 ILE A C 1
ATOM 1377 O O . ILE A 1 165 ? -16.469 -32.375 -2.287 1 91.25 165 ILE A O 1
ATOM 1381 N N . LYS A 1 166 ? -16.547 -30.391 -1.211 1 85.38 166 LYS A N 1
ATOM 1382 C CA . LYS A 1 166 ? -17.297 -30.984 -0.11 1 85.38 166 LYS A CA 1
ATOM 1383 C C . LYS A 1 166 ? -18.812 -30.891 -0.372 1 85.38 166 LYS A C 1
ATOM 1385 O O . LYS A 1 166 ? -19.312 -29.859 -0.817 1 85.38 166 LYS A O 1
ATOM 1390 N N . GLU A 1 167 ? -19.438 -32.094 -0.439 1 71.44 167 GLU A N 1
ATOM 1391 C CA . GLU A 1 167 ? -20.875 -32.219 -0.607 1 71.44 167 GLU A CA 1
ATOM 1392 C C . GLU A 1 167 ? -21.609 -31.625 0.6 1 71.44 167 GLU A C 1
ATOM 1394 O O . GLU A 1 167 ? -21.109 -31.672 1.723 1 71.44 167 GLU A O 1
ATOM 1399 N N . GLU A 1 168 ? -22.672 -30.75 0.398 1 54.72 168 GLU A N 1
ATOM 1400 C CA . GLU A 1 168 ? -23.547 -30.422 1.523 1 54.72 168 GLU A CA 1
ATOM 1401 C C . GLU A 1 168 ? -24.047 -31.688 2.211 1 54.72 168 GLU A C 1
ATOM 1403 O O . GLU A 1 168 ? -24.188 -32.75 1.572 1 54.72 168 GLU A O 1
ATOM 1408 N N . MET B 1 1 ? -1.243 30.953 2.332 1 82.69 1 MET B N 1
ATOM 1409 C CA . MET B 1 1 ? -1.73 30.516 1.031 1 82.69 1 MET B CA 1
ATOM 1410 C C . MET B 1 1 ? -3.094 29.844 1.161 1 82.69 1 MET B C 1
ATOM 1412 O O . MET B 1 1 ? -3.316 29.047 2.076 1 82.69 1 MET B O 1
ATOM 1416 N N . ARG B 1 2 ? -4.066 30.406 0.479 1 89.56 2 ARG B N 1
ATOM 1417 C CA . ARG B 1 2 ? -5.418 29.844 0.507 1 89.56 2 ARG B CA 1
ATOM 1418 C C . ARG B 1 2 ? -5.707 29.047 -0.759 1 89.56 2 ARG B C 1
ATOM 1420 O O . ARG B 1 2 ? -5.238 29.406 -1.843 1 89.56 2 ARG B O 1
ATOM 1427 N N . ALA B 1 3 ? -6.426 27.984 -0.539 1 93.12 3 ALA B N 1
ATOM 1428 C CA . ALA B 1 3 ? -6.805 27.172 -1.688 1 93.12 3 ALA B CA 1
ATOM 1429 C C . ALA B 1 3 ? -8 27.781 -2.42 1 93.12 3 ALA B C 1
ATOM 1431 O O . ALA B 1 3 ? -8.945 28.25 -1.788 1 93.12 3 ALA B O 1
ATOM 1432 N N . LYS B 1 4 ? -7.883 27.766 -3.727 1 93.69 4 LYS B N 1
ATOM 1433 C CA . LYS B 1 4 ? -9.008 28.219 -4.543 1 93.69 4 LYS B CA 1
ATOM 1434 C C . LYS B 1 4 ? -9.984 27.078 -4.816 1 93.69 4 LYS B C 1
ATOM 1436 O O . LYS B 1 4 ? -9.586 26.031 -5.328 1 93.69 4 LYS B O 1
ATOM 1441 N N . ILE B 1 5 ? -11.227 27.328 -4.418 1 93.5 5 ILE B N 1
ATOM 1442 C CA . ILE B 1 5 ? -12.211 26.281 -4.652 1 93.5 5 ILE B CA 1
ATOM 1443 C C . ILE B 1 5 ? -13.461 26.875 -5.297 1 93.5 5 ILE B C 1
ATOM 1445 O O . ILE B 1 5 ? -13.672 28.094 -5.246 1 93.5 5 ILE B O 1
ATOM 1449 N N . LYS B 1 6 ? -14.234 26.031 -5.965 1 92.38 6 LYS B N 1
ATOM 1450 C CA . LYS B 1 6 ? -15.539 26.438 -6.469 1 92.38 6 LYS B CA 1
ATOM 1451 C C . LYS B 1 6 ? -16.578 26.469 -5.344 1 92.38 6 LYS B C 1
ATOM 1453 O O . LYS B 1 6 ? -16.469 25.719 -4.371 1 92.38 6 LYS B O 1
ATOM 1458 N N . GLN B 1 7 ? -17.594 27.266 -5.52 1 91.31 7 GLN B N 1
ATOM 1459 C CA . GLN B 1 7 ? -18.656 27.391 -4.539 1 91.31 7 GLN B CA 1
ATOM 1460 C C . GLN B 1 7 ? -19.312 26.031 -4.266 1 91.31 7 GLN B C 1
ATOM 1462 O O . GLN B 1 7 ? -19.672 25.734 -3.127 1 91.31 7 GLN B O 1
ATOM 1467 N N . ALA B 1 8 ? -19.406 25.25 -5.242 1 91.12 8 ALA B N 1
ATOM 1468 C CA . ALA B 1 8 ? -20.078 23.953 -5.129 1 91.12 8 ALA B CA 1
ATOM 1469 C C . ALA B 1 8 ? -19.281 23.016 -4.242 1 91.12 8 ALA B C 1
ATOM 1471 O O . ALA B 1 8 ? -19.812 22.047 -3.705 1 91.12 8 ALA B O 1
ATOM 1472 N N . ASP B 1 9 ? -18 23.359 -4.051 1 93.56 9 ASP B N 1
ATOM 1473 C CA . ASP B 1 9 ? -17.109 22.469 -3.301 1 93.56 9 ASP B CA 1
ATOM 1474 C C . ASP B 1 9 ? -17.188 22.75 -1.803 1 93.56 9 ASP B C 1
ATOM 1476 O O . ASP B 1 9 ? -16.672 21.984 -0.992 1 93.56 9 ASP B O 1
ATOM 1480 N N . LEU B 1 10 ? -17.906 23.75 -1.426 1 91.69 10 LEU B N 1
ATOM 1481 C CA . LEU B 1 10 ? -17.969 24.156 -0.027 1 91.69 10 LEU B CA 1
ATOM 1482 C C . LEU B 1 10 ? -18.688 23.109 0.812 1 91.69 10 LEU B C 1
ATOM 1484 O O . LEU B 1 10 ? -18.391 22.953 1.999 1 91.69 10 LEU B O 1
ATOM 1488 N N . GLY B 1 11 ? -19.562 22.359 0.257 1 91.5 11 GLY B N 1
ATOM 1489 C CA . GLY B 1 11 ? -20.297 21.312 0.97 1 91.5 11 GLY B CA 1
ATOM 1490 C C . GLY B 1 11 ? -19.719 19.922 0.746 1 91.5 11 GLY B C 1
ATOM 1491 O O . GLY B 1 11 ? -20.312 18.938 1.17 1 91.5 11 GLY B O 1
ATOM 1492 N N . SER B 1 12 ? -18.562 19.891 0.18 1 94 12 SER B N 1
ATOM 1493 C CA . SER B 1 12 ? -17.938 18.625 -0.162 1 94 12 SER B CA 1
ATOM 1494 C C . SER B 1 12 ? -17.422 17.906 1.081 1 94 12 SER B C 1
ATOM 1496 O O . SER B 1 12 ? -16.859 18.547 1.979 1 94 12 SER B O 1
ATOM 1498 N N . THR B 1 13 ? -17.516 16.578 1.021 1 95.12 13 THR B N 1
ATOM 1499 C CA . THR B 1 13 ? -16.922 15.766 2.07 1 95.12 13 THR B CA 1
ATOM 1500 C C . THR B 1 13 ? -15.398 15.758 1.956 1 95.12 13 THR B C 1
ATOM 1502 O O . THR B 1 13 ? -14.703 15.281 2.859 1 95.12 13 THR B O 1
ATOM 1505 N N . GLN B 1 14 ? -14.906 16.375 0.944 1 96.19 14 GLN B N 1
ATOM 1506 C CA . GLN B 1 14 ? -13.461 16.422 0.718 1 96.19 14 GLN B CA 1
ATOM 1507 C C . GLN B 1 14 ? -12.922 17.828 0.932 1 96.19 14 GLN B C 1
ATOM 1509 O O . GLN B 1 14 ? -11.859 18.172 0.412 1 96.19 14 GLN B O 1
ATOM 1514 N N . LEU B 1 15 ? -13.672 18.594 1.609 1 97.06 15 LEU B N 1
ATOM 1515 C CA . LEU B 1 15 ? -13.328 20 1.737 1 97.06 15 LEU B CA 1
ATOM 1516 C C . LEU B 1 15 ? -11.945 20.172 2.361 1 97.06 15 LEU B C 1
ATOM 1518 O O . LEU B 1 15 ? -11.133 20.969 1.877 1 97.06 15 LEU B O 1
ATOM 1522 N N . SER B 1 16 ? -11.641 19.469 3.41 1 97.69 16 SER B N 1
ATOM 1523 C CA . SER B 1 16 ? -10.352 19.594 4.07 1 97.69 16 SER B CA 1
ATOM 1524 C C . SER B 1 16 ? -9.211 19.188 3.139 1 97.69 16 SER B C 1
ATOM 1526 O O . SER B 1 16 ? -8.141 19.812 3.154 1 97.69 16 SER B O 1
ATOM 1528 N N . TRP B 1 17 ? -9.445 18.219 2.328 1 97.19 17 TRP B N 1
ATOM 1529 C CA . TRP B 1 17 ? -8.461 17.812 1.336 1 97.19 17 TRP B CA 1
ATOM 1530 C C . TRP B 1 17 ? -8.242 18.906 0.304 1 97.19 17 TRP B C 1
ATOM 1532 O O . TRP B 1 17 ? -7.102 19.234 -0.032 1 97.19 17 TRP B O 1
ATOM 1542 N N . LEU B 1 18 ? -9.312 19.469 -0.124 1 96.19 18 LEU B N 1
ATOM 1543 C CA . LEU B 1 18 ? -9.242 20.5 -1.151 1 96.19 18 LEU B CA 1
ATOM 1544 C C . LEU B 1 18 ? -8.453 21.703 -0.661 1 96.19 18 LEU B C 1
ATOM 1546 O O . LEU B 1 18 ? -7.832 22.422 -1.459 1 96.19 18 LEU B O 1
ATOM 1550 N N . CYS B 1 19 ? -8.367 21.875 0.6 1 95.88 19 CYS B N 1
ATOM 1551 C CA . CYS B 1 19 ? -7.691 23.016 1.215 1 95.88 19 CYS B CA 1
ATOM 1552 C C . CYS B 1 19 ? -6.176 22.875 1.078 1 95.88 19 CYS B C 1
ATOM 1554 O O . CYS B 1 19 ? -5.461 23.891 1.101 1 95.88 19 CYS B O 1
ATOM 1556 N N . VAL B 1 20 ? -5.699 21.641 0.917 1 96.12 20 VAL B N 1
ATOM 1557 C CA . VAL B 1 20 ? -4.246 21.484 0.927 1 96.12 20 VAL B CA 1
ATOM 1558 C C . VAL B 1 20 ? -3.797 20.719 -0.315 1 96.12 20 VAL B C 1
ATOM 1560 O O . VAL B 1 20 ? -2.598 20.609 -0.58 1 96.12 20 VAL B O 1
ATOM 1563 N N . GLN B 1 21 ? -4.703 20.266 -1.1 1 95.5 21 GLN B N 1
ATOM 1564 C CA . GLN B 1 21 ? -4.402 19.453 -2.275 1 95.5 21 GLN B CA 1
ATOM 1565 C C . GLN B 1 21 ? -3.43 20.172 -3.205 1 95.5 21 GLN B C 1
ATOM 1567 O O . GLN B 1 21 ? -2.424 19.594 -3.625 1 95.5 21 GLN B O 1
ATOM 1572 N N . PRO B 1 22 ? -3.656 21.484 -3.523 1 94.31 22 PRO B N 1
ATOM 1573 C CA . PRO B 1 22 ? -2.723 22.156 -4.43 1 94.31 22 PRO B CA 1
ATOM 1574 C C . PRO B 1 22 ? -1.311 22.25 -3.855 1 94.31 22 PRO B C 1
ATOM 1576 O O . PRO B 1 22 ? -0.33 22.156 -4.598 1 94.31 22 PRO B O 1
ATOM 1579 N N . MET B 1 23 ? -1.174 22.359 -2.598 1 94 23 MET B N 1
ATOM 1580 C CA . MET B 1 23 ? 0.131 22.469 -1.949 1 94 23 MET B CA 1
ATOM 1581 C C . MET B 1 23 ? 0.849 21.125 -1.963 1 94 23 MET B C 1
ATOM 1583 O O . MET B 1 23 ? 2.043 21.047 -2.258 1 94 23 MET B O 1
ATOM 1587 N N . LEU B 1 24 ? 0.131 20.062 -1.679 1 93.44 24 LEU B N 1
ATOM 1588 C CA . LEU B 1 24 ? 0.714 18.719 -1.651 1 93.44 24 LEU B CA 1
ATOM 1589 C C . LEU B 1 24 ? 1.119 18.281 -3.053 1 93.44 24 LEU B C 1
ATOM 1591 O O . LEU B 1 24 ? 2.186 17.688 -3.234 1 93.44 24 LEU B O 1
ATOM 1595 N N . ILE B 1 25 ? 0.297 18.609 -3.988 1 89.31 25 ILE B N 1
ATOM 1596 C CA . ILE B 1 25 ? 0.589 18.25 -5.371 1 89.31 25 ILE B CA 1
ATOM 1597 C C . ILE B 1 25 ? 1.815 19.016 -5.859 1 89.31 25 ILE B C 1
ATOM 1599 O O . ILE B 1 25 ? 2.664 18.453 -6.562 1 89.31 25 ILE B O 1
ATOM 1603 N N . SER B 1 26 ? 1.927 20.25 -5.445 1 90.06 26 SER B N 1
ATOM 1604 C CA . SER B 1 26 ? 3.002 21.125 -5.918 1 90.06 26 SER B CA 1
ATOM 1605 C C . SER B 1 26 ? 4.363 20.625 -5.441 1 90.06 26 SER B C 1
ATOM 1607 O O . SER B 1 26 ? 5.387 20.891 -6.07 1 90.06 26 SER B O 1
ATOM 1609 N N . VAL B 1 27 ? 4.41 19.922 -4.391 1 88.5 27 VAL B N 1
ATOM 1610 C CA . VAL B 1 27 ? 5.699 19.5 -3.844 1 88.5 27 VAL B CA 1
ATOM 1611 C C . VAL B 1 27 ? 5.922 18.016 -4.121 1 88.5 27 VAL B C 1
ATOM 1613 O O . VAL B 1 27 ? 6.895 17.438 -3.645 1 88.5 27 VAL B O 1
ATOM 1616 N N . ARG B 1 28 ? 5.016 17.438 -4.832 1 80.5 28 ARG B N 1
ATOM 1617 C CA . ARG B 1 28 ? 5.199 16.031 -5.211 1 80.5 28 ARG B CA 1
ATOM 1618 C C . ARG B 1 28 ? 6.469 15.859 -6.043 1 80.5 28 ARG B C 1
ATOM 1620 O O . ARG B 1 28 ? 6.719 16.625 -6.973 1 80.5 28 ARG B O 1
ATOM 1627 N N . GLY B 1 29 ? 7.324 14.938 -5.684 1 77.38 29 GLY B N 1
ATOM 1628 C CA . GLY B 1 29 ? 8.547 14.68 -6.422 1 77.38 29 GLY B CA 1
ATOM 1629 C C . GLY B 1 29 ? 9.688 15.609 -6.043 1 77.38 29 GLY B C 1
ATOM 1630 O O . GLY B 1 29 ? 10.805 15.469 -6.543 1 77.38 29 GLY B O 1
ATOM 1631 N N . LYS B 1 30 ? 9.32 16.516 -5.199 1 82.19 30 LYS B N 1
ATOM 1632 C CA . LYS B 1 30 ? 10.359 17.453 -4.766 1 82.19 30 LYS B CA 1
ATOM 1633 C C . LYS B 1 30 ? 11.055 16.953 -3.506 1 82.19 30 LYS B C 1
ATOM 1635 O O . LYS B 1 30 ? 10.617 15.969 -2.9 1 82.19 30 LYS B O 1
ATOM 1640 N N . ASP B 1 31 ? 12.172 17.578 -3.223 1 83.12 31 ASP B N 1
ATOM 1641 C CA . ASP B 1 31 ? 12.953 17.141 -2.068 1 83.12 31 ASP B CA 1
ATOM 1642 C C . ASP B 1 31 ? 12.359 17.672 -0.769 1 83.12 31 ASP B C 1
ATOM 1644 O O . ASP B 1 31 ? 11.391 18.438 -0.791 1 83.12 31 ASP B O 1
ATOM 1648 N N . VAL B 1 32 ? 12.906 17.312 0.309 1 82.69 32 VAL B N 1
ATOM 1649 C CA . VAL B 1 32 ? 12.406 17.625 1.639 1 82.69 32 VAL B CA 1
ATOM 1650 C C . VAL B 1 32 ? 12.477 19.141 1.867 1 82.69 32 VAL B C 1
ATOM 1652 O O . VAL B 1 32 ? 11.609 19.719 2.525 1 82.69 32 VAL B O 1
ATOM 1655 N N . ALA B 1 33 ? 13.469 19.75 1.351 1 87.62 33 ALA B N 1
ATOM 1656 C CA . ALA B 1 33 ? 13.625 21.188 1.507 1 87.62 33 ALA B CA 1
ATOM 1657 C C . ALA B 1 33 ? 12.445 21.938 0.889 1 87.62 33 ALA B C 1
ATOM 1659 O O . ALA B 1 33 ? 11.906 22.859 1.495 1 87.62 33 ALA B O 1
ATOM 1660 N N . ALA B 1 34 ? 12.078 21.547 -0.253 1 88.94 34 ALA B N 1
ATOM 1661 C CA . ALA B 1 34 ? 10.938 22.141 -0.927 1 88.94 34 ALA B CA 1
ATOM 1662 C C . ALA B 1 34 ? 9.648 21.922 -0.139 1 88.94 34 ALA B C 1
ATOM 1664 O O . ALA B 1 34 ? 8.812 22.812 -0.024 1 88.94 34 ALA B O 1
ATOM 1665 N N . LYS B 1 35 ? 9.5 20.781 0.407 1 89.38 35 LYS B N 1
ATOM 1666 C CA . LYS B 1 35 ? 8.328 20.453 1.218 1 89.38 35 LYS B CA 1
ATOM 1667 C C . LYS B 1 35 ? 8.289 21.297 2.492 1 89.38 35 LYS B C 1
ATOM 1669 O O . LYS B 1 35 ? 7.238 21.812 2.877 1 89.38 35 LYS B O 1
ATOM 1674 N N . THR B 1 36 ? 9.406 21.438 3.039 1 91 36 THR B N 1
ATOM 1675 C CA . THR B 1 36 ? 9.516 22.234 4.258 1 91 36 THR B CA 1
ATOM 1676 C C . THR B 1 36 ? 9.188 23.703 3.982 1 91 36 THR B C 1
ATOM 1678 O O . THR B 1 36 ? 8.516 24.359 4.781 1 91 36 THR B O 1
ATOM 1681 N N . GLU B 1 37 ? 9.648 24.156 2.902 1 92.81 37 GLU B N 1
ATOM 1682 C CA . GLU B 1 37 ? 9.359 25.547 2.529 1 92.81 37 GLU B CA 1
ATOM 1683 C C . GLU B 1 37 ? 7.863 25.766 2.328 1 92.81 37 GLU B C 1
ATOM 1685 O O . GLU B 1 37 ? 7.309 26.75 2.797 1 92.81 37 GLU B O 1
ATOM 1690 N N . MET B 1 38 ? 7.238 24.891 1.646 1 93.06 38 MET B N 1
ATOM 1691 C CA . MET B 1 38 ? 5.793 24.969 1.454 1 93.06 38 MET B CA 1
ATOM 1692 C C . MET B 1 38 ? 5.066 24.938 2.793 1 93.06 38 MET B C 1
ATOM 1694 O O . MET B 1 38 ? 4.164 25.734 3.037 1 93.06 38 MET B O 1
ATOM 1698 N N . TYR B 1 39 ? 5.508 24.078 3.605 1 94 39 TYR B N 1
ATOM 1699 C CA . TYR B 1 39 ? 4.918 23.891 4.926 1 94 39 TYR B CA 1
ATOM 1700 C C . TYR B 1 39 ? 4.984 25.172 5.742 1 94 39 TYR B C 1
ATOM 1702 O O . TYR B 1 39 ? 4.012 25.531 6.41 1 94 39 TYR B O 1
ATOM 1710 N N . ARG B 1 40 ? 6.023 25.859 5.633 1 94.06 40 ARG B N 1
ATOM 1711 C CA . ARG B 1 40 ? 6.258 27.062 6.43 1 94.06 40 ARG B CA 1
ATOM 1712 C C . ARG B 1 40 ? 5.375 28.219 5.957 1 94.06 40 ARG B C 1
ATOM 1714 O O . ARG B 1 40 ? 5.102 29.141 6.715 1 94.06 40 ARG B O 1
ATOM 1721 N N . GLN B 1 41 ? 4.906 28.125 4.762 1 94.25 41 GLN B N 1
ATOM 1722 C CA . GLN B 1 41 ? 4.074 29.188 4.199 1 94.25 41 GLN B CA 1
ATOM 1723 C C . GLN B 1 41 ? 2.617 29.031 4.629 1 94.25 41 GLN B C 1
ATOM 1725 O O . GLN B 1 41 ? 1.815 29.953 4.48 1 94.25 41 GLN B O 1
ATOM 1730 N N . LEU B 1 42 ? 2.322 28 5.191 1 95.75 42 LEU B N 1
ATOM 1731 C CA . LEU B 1 42 ? 0.946 27.672 5.555 1 95.75 42 LEU B CA 1
ATOM 1732 C C . LEU B 1 42 ? 0.641 28.141 6.977 1 95.75 42 LEU B C 1
ATOM 1734 O O . LEU B 1 42 ? 1.546 28.234 7.809 1 95.75 42 LEU B O 1
ATOM 1738 N N . ASN B 1 43 ? -0.618 28.531 7.195 1 94.62 43 ASN B N 1
ATOM 1739 C CA . ASN B 1 43 ? -1.01 28.812 8.57 1 94.62 43 ASN B CA 1
ATOM 1740 C C . ASN B 1 43 ? -1.126 27.531 9.391 1 94.62 43 ASN B C 1
ATOM 1742 O O . ASN B 1 43 ? -0.964 26.422 8.859 1 94.62 43 ASN B O 1
ATOM 1746 N N . GLU B 1 44 ? -1.415 27.656 10.648 1 94.75 44 GLU B N 1
ATOM 1747 C CA . GLU B 1 44 ? -1.359 26.516 11.562 1 94.75 44 GLU B CA 1
ATOM 1748 C C . GLU B 1 44 ? -2.369 25.438 11.172 1 94.75 44 GLU B C 1
ATOM 1750 O O . GLU B 1 44 ? -2.055 24.25 11.195 1 94.75 44 GLU B O 1
ATOM 1755 N N . GLY B 1 45 ? -3.562 25.859 10.867 1 96.25 45 GLY B N 1
ATOM 1756 C CA . GLY B 1 45 ? -4.574 24.922 10.43 1 96.25 45 GLY B CA 1
ATOM 1757 C C . GLY B 1 45 ? -4.203 24.203 9.148 1 96.25 45 GLY B C 1
ATOM 1758 O O . GLY B 1 45 ? -4.387 22.984 9.039 1 96.25 45 GLY B O 1
ATOM 1759 N N . GLN B 1 46 ? -3.645 24.875 8.219 1 96.69 46 GLN B N 1
ATOM 1760 C CA . GLN B 1 46 ? -3.207 24.297 6.957 1 96.69 46 GLN B CA 1
ATOM 1761 C C . GLN B 1 46 ? -2.029 23.359 7.164 1 96.69 46 GLN B C 1
ATOM 1763 O O . GLN B 1 46 ? -1.927 22.328 6.496 1 96.69 46 GLN B O 1
ATOM 1768 N N . GLN B 1 47 ? -1.148 23.734 8.055 1 97.31 47 GLN B N 1
ATOM 1769 C CA . GLN B 1 47 ? -0.031 22.859 8.383 1 97.31 47 GLN B CA 1
ATOM 1770 C C . GLN B 1 47 ? -0.525 21.531 8.945 1 97.31 47 GLN B C 1
ATOM 1772 O O . GLN B 1 47 ? -0.019 20.469 8.57 1 97.31 47 GLN B O 1
ATOM 1777 N N . ALA B 1 48 ? -1.518 21.641 9.812 1 97.62 48 ALA B N 1
ATOM 1778 C CA . ALA B 1 48 ? -2.113 20.438 10.383 1 97.62 48 ALA B CA 1
ATOM 1779 C C . ALA B 1 48 ? -2.723 19.547 9.289 1 97.62 48 ALA B C 1
ATOM 1781 O O . ALA B 1 48 ? -2.49 18.344 9.258 1 97.62 48 ALA B O 1
ATOM 1782 N N . LEU B 1 49 ? -3.436 20.172 8.375 1 98.12 49 LEU B N 1
ATOM 1783 C CA . LEU B 1 49 ? -4.051 19.453 7.262 1 98.12 49 LEU B CA 1
ATOM 1784 C C . LEU B 1 49 ? -2.99 18.859 6.34 1 98.12 49 LEU B C 1
ATOM 1786 O O . LEU B 1 49 ? -3.119 17.719 5.887 1 98.12 49 LEU B O 1
ATOM 1790 N N . PHE B 1 50 ? -1.99 19.625 6.09 1 97.38 50 PHE B N 1
ATOM 1791 C CA . PHE B 1 50 ? -0.907 19.234 5.199 1 97.38 50 PHE B CA 1
ATOM 1792 C C . PHE B 1 50 ? -0.241 17.953 5.688 1 97.38 50 PHE B C 1
ATOM 1794 O O . PHE B 1 50 ? -0.083 17 4.926 1 97.38 50 PHE B O 1
ATOM 1801 N N . LEU B 1 51 ? 0.093 17.906 6.961 1 97.25 51 LEU B N 1
ATOM 1802 C CA . LEU B 1 51 ? 0.76 16.75 7.535 1 97.25 51 LEU B CA 1
ATOM 1803 C C . LEU B 1 51 ? -0.193 15.555 7.617 1 97.25 51 LEU B C 1
ATOM 1805 O O . LEU B 1 51 ? 0.203 14.422 7.352 1 97.25 51 LEU B O 1
ATOM 1809 N N . PHE B 1 52 ? -1.452 15.812 7.934 1 98.31 52 PHE B N 1
ATOM 1810 C CA . PHE B 1 52 ? -2.443 14.75 8.008 1 98.31 52 PHE B CA 1
ATOM 1811 C C . PHE B 1 52 ? -2.594 14.055 6.664 1 98.31 52 PHE B C 1
ATOM 1813 O O . PHE B 1 52 ? -2.482 12.828 6.574 1 98.31 52 PHE B O 1
ATOM 1820 N N . TYR B 1 53 ? -2.732 14.812 5.648 1 97.44 53 TYR B N 1
ATOM 1821 C CA . TYR B 1 53 ? -3.037 14.219 4.352 1 97.44 53 TYR B CA 1
ATOM 1822 C C . TYR B 1 53 ? -1.783 13.641 3.709 1 97.44 53 TYR B C 1
ATOM 1824 O O . TYR B 1 53 ? -1.86 12.695 2.924 1 97.44 53 TYR B O 1
ATOM 1832 N N . SER B 1 54 ? -0.612 14.195 4.059 1 94.94 54 SER B N 1
ATOM 1833 C CA . SER B 1 54 ? 0.634 13.602 3.582 1 94.94 54 SER B CA 1
ATOM 1834 C C . SER B 1 54 ? 0.776 12.156 4.051 1 94.94 54 SER B C 1
ATOM 1836 O O . SER B 1 54 ? 1.343 11.32 3.344 1 94.94 54 SER B O 1
ATOM 1838 N N . TYR B 1 55 ? 0.193 11.906 5.168 1 97.12 55 TYR B N 1
ATOM 1839 C CA . TYR B 1 55 ? 0.209 10.562 5.738 1 97.12 55 TYR B CA 1
ATOM 1840 C C . TYR B 1 55 ? -1.032 9.781 5.332 1 97.12 55 TYR B C 1
ATOM 1842 O O . TYR B 1 55 ? -0.927 8.703 4.746 1 97.12 55 TYR B O 1
ATOM 1850 N N . HIS B 1 56 ? -2.182 10.336 5.496 1 97.81 56 HIS B N 1
ATOM 1851 C CA . HIS B 1 56 ? -3.471 9.672 5.324 1 97.81 56 HIS B CA 1
ATOM 1852 C C . HIS B 1 56 ? -3.635 9.148 3.902 1 97.81 56 HIS B C 1
ATOM 1854 O O . HIS B 1 56 ? -4.215 8.078 3.693 1 97.81 56 HIS B O 1
ATOM 1860 N N . ASN B 1 57 ? -3.125 9.867 2.992 1 93.94 57 ASN B N 1
ATOM 1861 C CA . ASN B 1 57 ? -3.256 9.461 1.595 1 93.94 57 ASN B CA 1
ATOM 1862 C C . ASN B 1 57 ? -2.502 8.164 1.309 1 93.94 57 ASN B C 1
ATOM 1864 O O . ASN B 1 57 ? -2.715 7.535 0.272 1 93.94 57 ASN B O 1
ATOM 1868 N N . HIS B 1 58 ? -1.683 7.754 2.203 1 93.69 58 HIS B N 1
ATOM 1869 C CA . HIS B 1 58 ? -0.877 6.551 2.029 1 93.69 58 HIS B CA 1
ATOM 1870 C C . HIS B 1 58 ? -1.293 5.461 3.012 1 93.69 58 HIS B C 1
ATOM 1872 O O . HIS B 1 58 ? -0.472 4.633 3.41 1 93.69 58 HIS B O 1
ATOM 1878 N N . THR B 1 59 ? -2.502 5.5 3.404 1 96 59 THR B N 1
ATOM 1879 C CA . THR B 1 59 ? -2.979 4.496 4.352 1 96 59 THR B CA 1
ATOM 1880 C C . THR B 1 59 ? -4.105 3.668 3.74 1 96 59 THR B C 1
ATOM 1882 O O . THR B 1 59 ? -5.059 3.301 4.434 1 96 59 THR B O 1
ATOM 1885 N N . LYS B 1 60 ? -4.004 3.334 2.48 1 92.25 60 LYS B N 1
ATOM 1886 C CA . LYS B 1 60 ? -5.102 2.686 1.769 1 92.25 60 LYS B CA 1
ATOM 1887 C C . LYS B 1 60 ? -5.066 1.173 1.965 1 92.25 60 LYS B C 1
ATOM 1889 O O . LYS B 1 60 ? -6.07 0.491 1.759 1 92.25 60 LYS B O 1
ATOM 1894 N N . SER B 1 61 ? -3.949 0.647 2.314 1 93 61 SER B N 1
ATOM 1895 C CA . SER B 1 61 ? -3.799 -0.775 2.605 1 93 61 SER B CA 1
ATOM 1896 C C . SER B 1 61 ? -3.018 -0.996 3.896 1 93 61 SER B C 1
ATOM 1898 O O . SER B 1 61 ? -2.377 -0.074 4.406 1 93 61 SER B O 1
ATOM 1900 N N . LEU B 1 62 ? -3.152 -2.211 4.316 1 94.44 62 LEU B N 1
ATOM 1901 C CA . LEU B 1 62 ? -2.473 -2.559 5.559 1 94.44 62 LEU B CA 1
ATOM 1902 C C . LEU B 1 62 ? -0.963 -2.395 5.418 1 94.44 62 LEU B C 1
ATOM 1904 O O . LEU B 1 62 ? -0.307 -1.853 6.312 1 94.44 62 LEU B O 1
ATOM 1908 N N . ALA B 1 63 ? -0.425 -2.818 4.316 1 94.19 63 ALA B N 1
ATOM 1909 C CA . ALA B 1 63 ? 1.014 -2.734 4.078 1 94.19 63 ALA B CA 1
ATOM 1910 C C . ALA B 1 63 ? 1.474 -1.281 4 1 94.19 63 ALA B C 1
ATOM 1912 O O . ALA B 1 63 ? 2.492 -0.914 4.59 1 94.19 63 ALA B O 1
ATOM 1913 N N . GLU B 1 64 ? 0.707 -0.446 3.34 1 95.62 64 GLU B N 1
ATOM 1914 C CA . GLU B 1 64 ? 1.027 0.975 3.25 1 95.62 64 GLU B CA 1
ATOM 1915 C C . GLU B 1 64 ? 0.928 1.65 4.613 1 95.62 64 GLU B C 1
ATOM 1917 O O . GLU B 1 64 ? 1.785 2.459 4.977 1 95.62 64 GLU B O 1
ATOM 1922 N N . PHE B 1 65 ? -0.159 1.268 5.27 1 97.75 65 PHE B N 1
ATOM 1923 C CA . PHE B 1 65 ? -0.372 1.83 6.598 1 97.75 65 PHE B CA 1
ATOM 1924 C C . PHE B 1 65 ? 0.834 1.573 7.496 1 97.75 65 PHE B C 1
ATOM 1926 O O . PHE B 1 65 ? 1.354 2.498 8.125 1 97.75 65 PHE B O 1
ATOM 1933 N N . TYR B 1 66 ? 1.318 0.41 7.496 1 97.75 66 TYR B N 1
ATOM 1934 C CA . TYR B 1 66 ? 2.469 0.032 8.312 1 97.75 66 TYR B CA 1
ATOM 1935 C C . TYR B 1 66 ? 3.727 0.76 7.852 1 97.75 66 TYR B C 1
ATOM 1937 O O . TYR B 1 66 ? 4.406 1.403 8.656 1 97.75 66 TYR B O 1
ATOM 1945 N N . TRP B 1 67 ? 4.004 0.698 6.641 1 97.19 67 TRP B N 1
ATOM 1946 C CA . TRP B 1 67 ? 5.254 1.229 6.113 1 97.19 67 TRP B CA 1
ATOM 1947 C C . TRP B 1 67 ? 5.32 2.742 6.281 1 97.19 67 TRP B C 1
ATOM 1949 O O . TRP B 1 67 ? 6.336 3.283 6.719 1 97.19 67 TRP B O 1
ATOM 1959 N N . PHE B 1 68 ? 4.242 3.438 5.949 1 97.19 68 PHE B N 1
ATOM 1960 C CA . PHE B 1 68 ? 4.266 4.895 6 1 97.19 68 PHE B CA 1
ATOM 1961 C C . PHE B 1 68 ? 4.203 5.391 7.441 1 97.19 68 PHE B C 1
ATOM 1963 O O . PHE B 1 68 ? 4.676 6.484 7.746 1 97.19 68 PHE B O 1
ATOM 1970 N N . SER B 1 69 ? 3.58 4.582 8.297 1 98.25 69 SER B N 1
ATOM 1971 C CA . SER B 1 69 ? 3.695 4.93 9.711 1 98.25 69 SER B CA 1
ATOM 1972 C C . SER B 1 69 ? 5.145 4.871 10.18 1 98.25 69 SER B C 1
ATOM 1974 O O . SER B 1 69 ? 5.652 5.828 10.773 1 98.25 69 SER B O 1
ATOM 1976 N N . ALA B 1 70 ? 5.77 3.791 9.867 1 97.69 70 ALA B N 1
ATOM 1977 C CA . ALA B 1 70 ? 7.176 3.643 10.227 1 97.69 70 ALA B CA 1
ATOM 1978 C C . ALA B 1 70 ? 8.023 4.742 9.594 1 97.69 70 ALA B C 1
ATOM 1980 O O . ALA B 1 70 ? 8.883 5.332 10.258 1 97.69 70 ALA B O 1
ATOM 1981 N N . TYR B 1 71 ? 7.785 5.039 8.453 1 96.5 71 TYR B N 1
ATOM 1982 C CA . TYR B 1 71 ? 8.516 6.051 7.703 1 96.5 71 TYR B CA 1
ATOM 1983 C C . TYR B 1 71 ? 8.391 7.422 8.367 1 96.5 71 TYR B C 1
ATOM 1985 O O . TYR B 1 71 ? 9.383 8.117 8.562 1 96.5 71 TYR B O 1
ATOM 1993 N N . ASN B 1 72 ? 7.199 7.816 8.688 1 96.94 72 ASN B N 1
ATOM 1994 C CA . ASN B 1 72 ? 6.957 9.125 9.289 1 96.94 72 ASN B CA 1
ATOM 1995 C C . ASN B 1 72 ? 7.516 9.195 10.703 1 96.94 72 ASN B C 1
ATOM 1997 O O . ASN B 1 72 ? 7.926 10.266 11.164 1 96.94 72 ASN B O 1
ATOM 2001 N N . ILE B 1 73 ? 7.551 8.047 11.367 1 97.44 73 ILE B N 1
ATOM 2002 C CA . ILE B 1 73 ? 8.031 8.008 12.742 1 97.44 73 ILE B CA 1
ATOM 2003 C C . ILE B 1 73 ? 9.555 7.961 12.758 1 97.44 73 ILE B C 1
ATOM 2005 O O . ILE B 1 73 ? 10.195 8.688 13.516 1 97.44 73 ILE B O 1
ATOM 2009 N N . ILE B 1 74 ? 10.148 7.195 11.906 1 95.44 74 ILE B N 1
ATOM 2010 C CA . ILE B 1 74 ? 11.562 6.836 12.023 1 95.44 74 ILE B CA 1
ATOM 2011 C C . ILE B 1 74 ? 12.391 7.691 11.07 1 95.44 74 ILE B C 1
ATOM 2013 O O . ILE B 1 74 ? 13.43 8.234 11.461 1 95.44 74 ILE B O 1
ATOM 2017 N N . GLU B 1 75 ? 11.977 7.816 9.867 1 92.69 75 GLU B N 1
ATOM 2018 C CA . GLU B 1 75 ? 12.812 8.461 8.867 1 92.69 75 GLU B CA 1
ATOM 2019 C C . GLU B 1 75 ? 12.5 9.953 8.766 1 92.69 75 GLU B C 1
ATOM 2021 O O . GLU B 1 75 ? 13.367 10.797 9.023 1 92.69 75 GLU B O 1
ATOM 2026 N N . MET B 1 76 ? 11.242 10.289 8.484 1 91.56 76 MET B N 1
ATOM 2027 C CA . MET B 1 76 ? 10.852 11.68 8.273 1 91.56 76 MET B CA 1
ATOM 2028 C C . MET B 1 76 ? 10.75 12.43 9.594 1 91.56 76 MET B C 1
ATOM 2030 O O . MET B 1 76 ? 10.852 13.656 9.625 1 91.56 76 MET B O 1
ATOM 2034 N N . LYS B 1 77 ? 10.414 11.672 10.664 1 93.19 77 LYS B N 1
ATOM 2035 C CA . LYS B 1 77 ? 10.242 12.242 12 1 93.19 77 LYS B CA 1
ATOM 2036 C C . LYS B 1 77 ? 9.18 13.344 12 1 93.19 77 LYS B C 1
ATOM 2038 O O . LYS B 1 77 ? 9.367 14.391 12.609 1 93.19 77 LYS B O 1
ATOM 2043 N N . SER B 1 78 ? 8.148 13.109 11.234 1 94.94 78 SER B N 1
ATOM 2044 C CA . SER B 1 78 ? 7.051 14.07 11.117 1 94.94 78 SER B CA 1
ATOM 2045 C C . SER B 1 78 ? 5.867 13.672 11.992 1 94.94 78 SER B C 1
ATOM 2047 O O . SER B 1 78 ? 4.855 14.375 12.039 1 94.94 78 SER B O 1
ATOM 2049 N N . TRP B 1 79 ? 5.969 12.602 12.734 1 97.75 79 TRP B N 1
ATOM 2050 C CA . TRP B 1 79 ? 4.855 12 13.461 1 97.75 79 TRP B CA 1
ATOM 2051 C C . TRP B 1 79 ? 4.332 12.938 14.539 1 97.75 79 TRP B C 1
ATOM 2053 O O . TRP B 1 79 ? 3.121 13.039 14.75 1 97.75 79 TRP B O 1
ATOM 2063 N N . SER B 1 80 ? 5.262 13.648 15.234 1 97.5 80 SER B N 1
ATOM 2064 C CA . SER B 1 80 ? 4.848 14.609 16.25 1 97.5 80 SER B CA 1
ATOM 2065 C C . SER B 1 80 ? 4.02 15.734 15.633 1 97.5 80 SER B C 1
ATOM 2067 O O . SER B 1 80 ? 3.07 16.219 16.25 1 97.5 80 SER B O 1
ATOM 2069 N N . GLY B 1 81 ? 4.398 16.141 14.414 1 97 81 GLY B N 1
ATOM 2070 C CA . GLY B 1 81 ? 3.621 17.141 13.711 1 97 81 GLY B CA 1
ATOM 2071 C C . GLY B 1 81 ? 2.211 16.688 13.383 1 97 81 GLY B C 1
ATOM 2072 O O . GLY B 1 81 ? 1.255 17.453 13.531 1 97 81 GLY B O 1
ATOM 2073 N N . ILE B 1 82 ? 2.078 15.492 12.945 1 98.44 82 ILE B N 1
ATOM 2074 C CA . ILE B 1 82 ? 0.773 14.922 12.648 1 98.44 82 ILE B CA 1
ATOM 2075 C C . ILE B 1 82 ? -0.083 14.891 13.906 1 98.44 82 ILE B C 1
ATOM 2077 O O . ILE B 1 82 ? -1.248 15.289 13.891 1 98.44 82 ILE B O 1
ATOM 2081 N N . LYS B 1 83 ? 0.457 14.469 14.992 1 98.38 83 LYS B N 1
ATOM 2082 C CA . LYS B 1 83 ? -0.252 14.414 16.266 1 98.38 83 LYS B CA 1
ATOM 2083 C C . LYS B 1 83 ? -0.679 15.805 16.719 1 98.38 83 LYS B C 1
ATOM 2085 O O . LYS B 1 83 ? -1.816 16 17.156 1 98.38 83 LYS B O 1
ATOM 2090 N N . ASN B 1 84 ? 0.231 16.719 16.656 1 97.5 84 ASN B N 1
ATOM 2091 C CA . ASN B 1 84 ? -0.081 18.094 17.047 1 97.5 84 ASN B CA 1
ATOM 2092 C C . ASN B 1 84 ? -1.229 18.656 16.234 1 97.5 84 ASN B C 1
ATOM 2094 O O . ASN B 1 84 ? -2.029 19.453 16.734 1 97.5 84 ASN B O 1
ATOM 2098 N N . GLY B 1 85 ? -1.234 18.281 14.945 1 97.88 85 GLY B N 1
ATOM 2099 C CA . GLY B 1 85 ? -2.348 18.688 14.102 1 97.88 85 GLY B CA 1
ATOM 2100 C C . GLY B 1 85 ? -3.691 18.203 14.609 1 97.88 85 GLY B C 1
ATOM 2101 O O . GLY B 1 85 ? -4.695 18.906 14.516 1 97.88 85 GLY B O 1
ATOM 2102 N N . MET B 1 86 ? -3.727 17.031 15.156 1 98.25 86 MET B N 1
ATOM 2103 C CA . MET B 1 86 ? -4.961 16.5 15.719 1 98.25 86 MET B CA 1
ATOM 2104 C C . MET B 1 86 ? -5.406 17.297 16.938 1 98.25 86 MET B C 1
ATOM 2106 O O . MET B 1 86 ? -6.602 17.547 17.109 1 98.25 86 MET B O 1
ATOM 2110 N N . PHE B 1 87 ? -4.434 17.734 17.703 1 97.19 87 PHE B N 1
ATOM 2111 C CA . PHE B 1 87 ? -4.762 18.578 18.844 1 97.19 87 PHE B CA 1
ATOM 2112 C C . PHE B 1 87 ? -5.312 19.922 18.391 1 97.19 87 PHE B C 1
ATOM 2114 O O . PHE B 1 87 ? -6.234 20.469 19 1 97.19 87 PHE B O 1
ATOM 2121 N N . TYR B 1 88 ? -4.77 20.422 17.375 1 96.94 88 TYR B N 1
ATOM 2122 C CA . TYR B 1 88 ? -5.258 21.688 16.844 1 96.94 88 TYR B CA 1
ATOM 2123 C C . TYR B 1 88 ? -6.746 21.609 16.516 1 96.94 88 TYR B C 1
ATOM 2125 O O . TYR B 1 88 ? -7.5 22.547 16.766 1 96.94 88 TYR B O 1
ATOM 2133 N N . PHE B 1 89 ? -7.16 20.5 16 1 97.19 89 PHE B N 1
ATOM 2134 C CA . PHE B 1 89 ? -8.547 20.312 15.602 1 97.19 89 PHE B CA 1
ATOM 2135 C C . PHE B 1 89 ? -9.352 19.672 16.719 1 97.19 89 PHE B C 1
ATOM 2137 O O . PHE B 1 89 ? -10.469 19.188 16.5 1 97.19 89 PHE B O 1
ATOM 2144 N N . ASN B 1 90 ? -8.789 19.578 17.875 1 96.62 90 ASN B N 1
ATOM 2145 C CA . ASN B 1 90 ? -9.43 19.047 19.078 1 96.62 90 ASN B CA 1
ATOM 2146 C C . ASN B 1 90 ? -9.844 17.578 18.875 1 96.62 90 ASN B C 1
ATOM 2148 O O . ASN B 1 90 ? -10.953 17.203 19.234 1 96.62 90 ASN B O 1
ATOM 2152 N N . GLN B 1 91 ? -8.984 16.891 18.219 1 97.69 91 GLN B N 1
ATOM 2153 C CA . GLN B 1 91 ? -9.234 15.477 17.984 1 97.69 91 GLN B CA 1
ATOM 2154 C C . GLN B 1 91 ? -8.367 14.609 18.891 1 97.69 91 GLN B C 1
ATOM 2156 O O . GLN B 1 91 ? -7.496 13.875 18.422 1 97.69 91 GLN B O 1
ATOM 2161 N N . ASP B 1 92 ? -8.781 14.523 20.125 1 97.69 92 ASP B N 1
ATOM 2162 C CA . ASP B 1 92 ? -7.961 13.891 21.156 1 97.69 92 ASP B CA 1
ATOM 2163 C C . ASP B 1 92 ? -7.934 12.375 20.984 1 97.69 92 ASP B C 1
ATOM 2165 O O . ASP B 1 92 ? -6.91 11.734 21.234 1 97.69 92 ASP B O 1
ATOM 2169 N N . GLU B 1 93 ? -9 11.828 20.578 1 98.06 93 GLU B N 1
ATOM 2170 C CA . GLU B 1 93 ? -9.062 10.375 20.391 1 98.06 93 GLU B CA 1
ATOM 2171 C C . GLU B 1 93 ? -8.133 9.922 19.281 1 98.06 93 GLU B C 1
ATOM 2173 O O . GLU B 1 93 ? -7.469 8.891 19.391 1 98.06 93 GLU B O 1
ATOM 2178 N N . MET B 1 94 ? -8.102 10.703 18.234 1 98.62 94 MET B N 1
ATOM 2179 C CA . MET B 1 94 ? -7.18 10.383 17.141 1 98.62 94 MET B CA 1
ATOM 2180 C C . MET B 1 94 ? -5.73 10.539 17.609 1 98.62 94 MET B C 1
ATOM 2182 O O . MET B 1 94 ? -4.883 9.711 17.281 1 98.62 94 MET B O 1
ATOM 2186 N N . ALA B 1 95 ? -5.449 11.586 18.359 1 98.44 95 ALA B N 1
ATOM 2187 C CA . ALA B 1 95 ? -4.094 11.773 18.875 1 98.44 95 ALA B CA 1
ATOM 2188 C C . ALA B 1 95 ? -3.662 10.586 19.719 1 98.44 95 ALA B C 1
ATOM 2190 O O . ALA B 1 95 ? -2.52 10.133 19.625 1 98.44 95 ALA B O 1
ATOM 2191 N N . ALA B 1 96 ? -4.586 10.086 20.484 1 98.5 96 ALA B N 1
ATOM 2192 C CA . ALA B 1 96 ? -4.301 8.922 21.328 1 98.5 96 ALA B CA 1
ATOM 2193 C C . ALA B 1 96 ? -4.012 7.688 20.484 1 98.5 96 ALA B C 1
ATOM 2195 O O . ALA B 1 96 ? -3.119 6.902 20.812 1 98.5 96 ALA B O 1
ATOM 2196 N N . LEU B 1 97 ? -4.785 7.527 19.453 1 98.75 97 LEU B N 1
ATOM 2197 C CA . LEU B 1 97 ? -4.57 6.398 18.547 1 98.75 97 LEU B CA 1
ATOM 2198 C C . LEU B 1 97 ? -3.217 6.504 17.859 1 98.75 97 LEU B C 1
ATOM 2200 O O . LEU B 1 97 ? -2.508 5.504 17.703 1 98.75 97 LEU B O 1
ATOM 2204 N N . LEU B 1 98 ? -2.859 7.723 17.422 1 98.88 98 LEU B N 1
ATOM 2205 C CA . LEU B 1 98 ? -1.553 7.949 16.812 1 98.88 98 LEU B CA 1
ATOM 2206 C C . LEU B 1 98 ? -0.431 7.613 17.797 1 98.88 98 LEU B C 1
ATOM 2208 O O . LEU B 1 98 ? 0.604 7.074 17.391 1 98.88 98 LEU B O 1
ATOM 2212 N N . ASN B 1 99 ? -0.648 7.895 19.062 1 98.69 99 ASN B N 1
ATOM 2213 C CA . ASN B 1 99 ? 0.315 7.512 20.094 1 98.69 99 ASN B CA 1
ATOM 2214 C C . ASN B 1 99 ? 0.458 5.996 20.188 1 98.69 99 ASN B C 1
ATOM 2216 O O . ASN B 1 99 ? 1.565 5.484 20.359 1 98.69 99 ASN B O 1
ATOM 2220 N N . GLU B 1 100 ? -0.625 5.312 20.125 1 98.62 100 GLU B N 1
ATOM 2221 C CA . GLU B 1 100 ? -0.587 3.852 20.172 1 98.62 100 GLU B CA 1
ATOM 2222 C C . GLU B 1 100 ? 0.156 3.275 18.969 1 98.62 100 GLU B C 1
ATOM 2224 O O . GLU B 1 100 ? 0.949 2.342 19.109 1 98.62 100 GLU B O 1
ATOM 2229 N N . ILE B 1 101 ? -0.104 3.85 17.812 1 98.75 101 ILE B N 1
ATOM 2230 C CA . ILE B 1 101 ? 0.583 3.426 16.594 1 98.75 101 ILE B CA 1
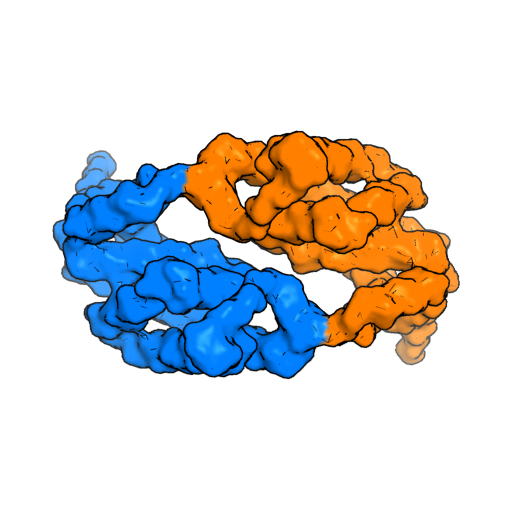ATOM 2231 C C . ILE B 1 101 ? 2.088 3.627 16.75 1 98.75 101 ILE B C 1
ATOM 2233 O O . ILE B 1 101 ? 2.875 2.727 16.453 1 98.75 101 ILE B O 1
ATOM 2237 N N . GLU B 1 102 ? 2.443 4.758 17.25 1 98.44 102 GLU B N 1
ATOM 2238 C CA . GLU B 1 102 ? 3.854 5.07 17.469 1 98.44 102 GLU B CA 1
ATOM 2239 C C . GLU B 1 102 ? 4.508 4.066 18.406 1 98.44 102 GLU B C 1
ATOM 2241 O O . GLU B 1 102 ? 5.637 3.627 18.172 1 98.44 102 GLU B O 1
ATOM 2246 N N . ARG B 1 103 ? 3.869 3.715 19.438 1 97.69 103 ARG B N 1
ATOM 2247 C CA . ARG B 1 103 ? 4.391 2.768 20.422 1 97.69 103 ARG B CA 1
ATOM 2248 C C . ARG B 1 103 ? 4.645 1.405 19.781 1 97.69 103 ARG B C 1
ATOM 2250 O O . ARG B 1 103 ? 5.719 0.825 19.953 1 97.69 103 ARG B O 1
ATOM 2257 N N . VAL B 1 104 ? 3.686 0.909 19.031 1 97.62 104 VAL B N 1
ATOM 2258 C CA . VAL B 1 104 ? 3.783 -0.414 18.422 1 97.62 104 VAL B CA 1
ATOM 2259 C C . VAL B 1 104 ? 4.922 -0.433 17.406 1 97.62 104 VAL B C 1
ATOM 2261 O O . VAL B 1 104 ? 5.73 -1.364 17.391 1 97.62 104 VAL B O 1
ATOM 2264 N N . ILE B 1 105 ? 5.004 0.611 16.594 1 97.44 105 ILE B N 1
ATOM 2265 C CA . ILE B 1 105 ? 6.02 0.685 15.547 1 97.44 105 ILE B CA 1
ATOM 2266 C C . ILE B 1 105 ? 7.406 0.795 16.188 1 97.44 105 ILE B C 1
ATOM 2268 O O . ILE B 1 105 ? 8.359 0.161 15.719 1 97.44 105 ILE B O 1
ATOM 2272 N N . THR B 1 106 ? 7.488 1.59 17.188 1 96.25 106 THR B N 1
ATOM 2273 C CA . THR B 1 106 ? 8.766 1.797 17.875 1 96.25 106 THR B CA 1
ATOM 2274 C C . THR B 1 106 ? 9.227 0.516 18.562 1 96.25 106 THR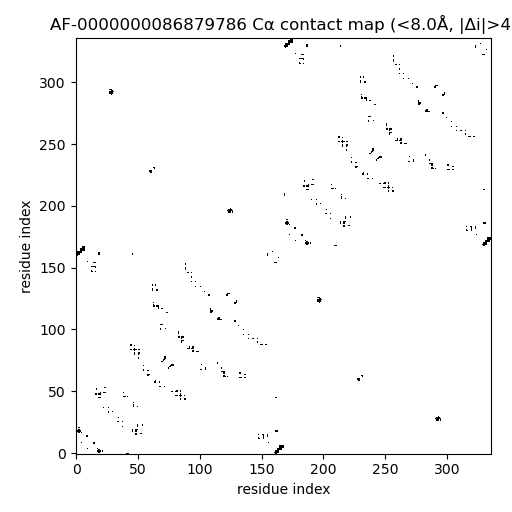 B C 1
ATOM 2276 O O . THR B 1 106 ? 10.398 0.149 18.469 1 96.25 106 THR B O 1
ATOM 2279 N N . GLU B 1 107 ? 8.398 -0.164 19.219 1 94.19 107 GLU B N 1
ATOM 2280 C CA . GLU B 1 107 ? 8.734 -1.404 19.906 1 94.19 107 GLU B CA 1
ATOM 2281 C C . GLU B 1 107 ? 9.242 -2.463 18.938 1 94.19 107 GLU B C 1
ATOM 2283 O O . GLU B 1 107 ? 10.18 -3.199 19.234 1 94.19 107 GLU B O 1
ATOM 2288 N N . LYS B 1 108 ? 8.648 -2.49 17.828 1 93.31 108 LYS B N 1
ATOM 2289 C CA . LYS B 1 108 ? 9.008 -3.496 16.828 1 93.31 108 LYS B CA 1
ATOM 2290 C C . LYS B 1 108 ? 10.344 -3.158 16.172 1 93.31 108 LYS B C 1
ATOM 2292 O O . LYS B 1 108 ? 11.141 -4.051 15.875 1 93.31 108 LYS B O 1
ATOM 2297 N N . ASN B 1 109 ? 10.562 -1.888 15.953 1 92.06 109 ASN B N 1
ATOM 2298 C CA . ASN B 1 109 ? 11.641 -1.532 15.031 1 92.06 109 ASN B CA 1
ATOM 2299 C C . ASN B 1 109 ? 12.828 -0.917 15.766 1 92.06 109 ASN B C 1
ATOM 2301 O O . ASN B 1 109 ? 13.812 -0.517 15.141 1 92.06 109 ASN B O 1
ATOM 2305 N N . ARG B 1 110 ? 12.766 -0.88 17.047 1 89 110 ARG B N 1
ATOM 2306 C CA . ARG B 1 110 ? 13.891 -0.332 17.797 1 89 110 ARG B CA 1
ATOM 2307 C C . ARG B 1 110 ? 14.719 -1.444 18.438 1 89 110 ARG B C 1
ATOM 2309 O O . ARG B 1 110 ? 14.172 -2.35 19.062 1 89 110 ARG B O 1
ATOM 2316 N N . ALA B 1 111 ? 15.961 -1.479 18.109 1 86.31 111 ALA B N 1
ATOM 2317 C CA . ALA B 1 111 ? 16.938 -2.357 18.734 1 86.31 111 ALA B CA 1
ATOM 2318 C C . ALA B 1 111 ? 17.984 -1.553 19.5 1 86.31 111 ALA B C 1
ATOM 2320 O O . ALA B 1 111 ? 19 -1.155 18.938 1 86.31 111 ALA B O 1
ATOM 2321 N N . GLY B 1 112 ? 17.734 -1.288 20.859 1 84.94 112 GLY B N 1
ATOM 2322 C CA . GLY B 1 112 ? 18.609 -0.388 21.609 1 84.94 112 GLY B CA 1
ATOM 2323 C C . GLY B 1 112 ? 18.547 1.043 21.109 1 84.94 112 GLY B C 1
ATOM 2324 O O . GLY B 1 112 ? 17.484 1.653 21.078 1 84.94 112 GLY B O 1
ATOM 2325 N N . GLU B 1 113 ? 19.688 1.526 20.547 1 86.44 113 GLU B N 1
ATOM 2326 C CA . GLU B 1 113 ? 19.75 2.914 20.109 1 86.44 113 GLU B CA 1
ATOM 2327 C C . GLU B 1 113 ? 19.578 3.012 18.594 1 86.44 113 GLU B C 1
ATOM 2329 O O . GLU B 1 113 ? 19.469 4.109 18.047 1 86.44 113 GLU B O 1
ATOM 2334 N N . GLU B 1 114 ? 19.469 1.831 17.953 1 88.94 114 GLU B N 1
ATOM 2335 C CA . GLU B 1 114 ? 19.406 1.829 16.5 1 88.94 114 GLU B CA 1
ATOM 2336 C C . GLU B 1 114 ? 18.031 1.392 16 1 88.94 114 GLU B C 1
ATOM 2338 O O . GLU B 1 114 ? 17.297 0.697 16.719 1 88.94 114 GLU B O 1
ATOM 2343 N N . TRP B 1 115 ? 17.734 1.885 14.898 1 89.5 115 TRP B N 1
ATOM 2344 C CA . TRP B 1 115 ? 16.484 1.472 14.258 1 89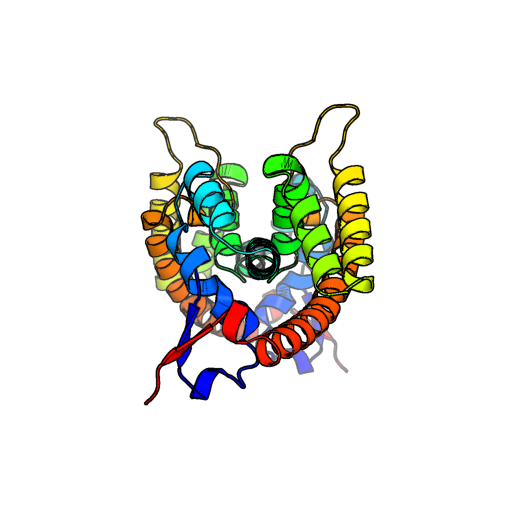.5 115 TRP B CA 1
ATOM 2345 C C . TRP B 1 115 ? 16.734 0.3 13.312 1 89.5 115 TRP B C 1
ATOM 2347 O O . TRP B 1 115 ? 17.719 0.285 12.57 1 89.5 115 TRP B O 1
ATOM 2357 N N . ARG B 1 116 ? 15.875 -0.617 13.422 1 89.31 116 ARG B N 1
ATOM 2358 C CA . ARG B 1 116 ? 15.906 -1.72 12.469 1 89.31 116 ARG B CA 1
ATOM 2359 C C . ARG B 1 116 ? 15.312 -1.297 11.133 1 89.31 116 ARG B C 1
ATOM 2361 O O . ARG B 1 116 ? 14.453 -0.413 11.078 1 89.31 116 ARG B O 1
ATOM 2368 N N . GLU B 1 117 ? 15.789 -1.998 10.156 1 89.69 117 GLU B N 1
ATOM 2369 C CA . GLU B 1 117 ? 15.18 -1.786 8.844 1 89.69 117 GLU B CA 1
ATOM 2370 C C . GLU B 1 117 ? 13.734 -2.281 8.82 1 89.69 117 GLU B C 1
ATOM 2372 O O . GLU B 1 117 ? 13.406 -3.27 9.477 1 89.69 117 GLU B O 1
ATOM 2377 N N . PHE B 1 118 ? 12.914 -1.549 8.172 1 93.88 118 PHE B N 1
ATOM 2378 C CA . PHE B 1 118 ? 11.523 -1.959 8.031 1 93.88 118 PHE B CA 1
ATOM 2379 C C . PHE B 1 118 ? 11.141 -2.105 6.566 1 93.88 118 PHE B C 1
ATOM 2381 O O . PHE B 1 118 ? 11.742 -1.468 5.695 1 93.88 118 PHE B O 1
ATOM 2388 N N . SER B 1 119 ? 10.172 -2.996 6.336 1 93.81 119 SER B N 1
ATOM 2389 C CA . SER B 1 119 ? 9.688 -3.311 4.996 1 93.81 119 SER B CA 1
ATOM 2390 C C . SER B 1 119 ? 8.203 -3.674 5.012 1 93.81 119 SER B C 1
ATOM 2392 O O . SER B 1 119 ? 7.691 -4.152 6.023 1 93.81 119 SER B O 1
ATOM 2394 N N . PRO B 1 120 ? 7.504 -3.42 3.82 1 92.56 120 PRO B N 1
ATOM 2395 C CA . PRO B 1 120 ? 6.105 -3.848 3.738 1 92.56 120 PRO B CA 1
ATOM 2396 C C . PRO B 1 120 ? 5.93 -5.34 4.004 1 92.56 120 PRO B C 1
ATOM 2398 O O . PRO B 1 120 ? 4.871 -5.77 4.469 1 92.56 120 PRO B O 1
ATOM 2401 N N . THR B 1 121 ? 6.938 -6.164 3.828 1 90.94 121 THR B N 1
ATOM 2402 C CA . THR B 1 121 ? 6.836 -7.613 3.973 1 90.94 121 THR B CA 1
ATOM 2403 C C . THR B 1 121 ? 6.977 -8.023 5.438 1 90.94 121 THR B C 1
ATOM 2405 O O . THR B 1 121 ? 6.82 -9.195 5.777 1 90.94 121 THR B O 1
ATOM 2408 N N . ASP B 1 122 ? 7.273 -7.047 6.332 1 93 122 ASP B N 1
ATOM 2409 C CA . ASP B 1 122 ? 7.367 -7.363 7.754 1 93 122 ASP B CA 1
ATOM 2410 C C . ASP B 1 122 ? 6.078 -8.008 8.258 1 93 122 ASP B C 1
ATOM 2412 O O . ASP B 1 122 ? 6.117 -8.906 9.109 1 93 122 ASP B O 1
ATOM 2416 N N . LEU B 1 123 ? 5.008 -7.574 7.691 1 91.25 123 LEU B N 1
ATOM 2417 C CA . LEU B 1 123 ? 3.709 -8.07 8.133 1 91.25 123 LEU B CA 1
ATOM 2418 C C . LEU B 1 123 ? 3.512 -9.523 7.711 1 91.25 123 LEU B C 1
ATOM 2420 O O . LEU B 1 123 ? 2.812 -10.281 8.383 1 91.25 123 LEU B O 1
ATOM 2424 N N . GLU B 1 124 ? 4.121 -9.914 6.637 1 84.62 124 GLU B N 1
ATOM 2425 C CA . GLU B 1 124 ? 4.016 -11.281 6.145 1 84.62 124 GLU B CA 1
ATOM 2426 C C . GLU B 1 124 ? 4.895 -12.227 6.957 1 84.62 124 GLU B C 1
ATOM 2428 O O . GLU B 1 124 ? 4.605 -13.422 7.051 1 84.62 124 GLU B O 1
ATOM 2433 N N . GLN B 1 125 ? 5.859 -11.688 7.586 1 86.12 125 GLN B N 1
ATOM 2434 C CA . GLN B 1 125 ? 6.863 -12.523 8.242 1 86.12 125 GLN B CA 1
ATOM 2435 C C . GLN B 1 125 ? 6.629 -12.57 9.75 1 86.12 125 GLN B C 1
ATOM 2437 O O . GLN B 1 125 ? 7.203 -13.414 10.445 1 86.12 125 GLN B O 1
ATOM 2442 N N . ASP B 1 126 ? 5.844 -11.75 10.281 1 89.88 126 ASP B N 1
ATOM 2443 C CA . ASP B 1 126 ? 5.574 -11.648 11.711 1 89.88 126 ASP B CA 1
ATOM 2444 C C . ASP B 1 126 ? 4.074 -11.602 11.984 1 89.88 126 ASP B C 1
ATOM 2446 O O . ASP B 1 126 ? 3.48 -10.523 12.062 1 89.88 126 ASP B O 1
ATOM 2450 N N . PRO B 1 127 ? 3.482 -12.789 12.172 1 87.44 127 PRO B N 1
ATOM 2451 C CA . PRO B 1 127 ? 2.033 -12.867 12.375 1 87.44 127 PRO B CA 1
ATOM 2452 C C . PRO B 1 127 ? 1.559 -12.031 13.562 1 87.44 127 PRO B C 1
ATOM 2454 O O . PRO B 1 127 ? 0.443 -11.508 13.547 1 87.44 127 PRO B O 1
ATOM 2457 N N . HIS B 1 128 ? 2.396 -11.961 14.57 1 92.06 128 HIS B N 1
ATOM 2458 C CA . HIS B 1 128 ? 2.023 -11.148 15.727 1 92.06 128 HIS B CA 1
ATOM 2459 C C . HIS B 1 128 ? 1.964 -9.664 15.352 1 92.06 128 HIS B C 1
ATOM 2461 O O . HIS B 1 128 ? 1.01 -8.969 15.711 1 92.06 128 HIS B O 1
ATOM 2467 N N . LEU B 1 129 ? 2.943 -9.195 14.68 1 94 129 LEU B N 1
ATOM 2468 C CA . LEU B 1 129 ? 2.938 -7.816 14.195 1 94 129 LEU B CA 1
ATOM 2469 C C . LEU B 1 129 ? 1.741 -7.562 13.289 1 94 129 LEU B C 1
ATOM 2471 O O . LEU B 1 129 ? 1.108 -6.508 13.367 1 94 129 LEU B O 1
ATOM 2475 N N . PHE B 1 130 ? 1.464 -8.5 12.469 1 92.69 130 PHE B N 1
ATOM 2476 C CA . PHE B 1 130 ? 0.332 -8.398 11.555 1 92.69 130 PHE B CA 1
ATOM 2477 C C . PHE B 1 130 ? -0.958 -8.125 12.312 1 92.69 130 PHE B C 1
ATOM 2479 O O . PHE B 1 130 ? -1.706 -7.203 11.969 1 92.69 130 PHE B O 1
ATOM 2486 N N . GLN B 1 131 ? -1.194 -8.922 13.258 1 94.06 131 GLN B N 1
ATOM 2487 C CA . GLN B 1 131 ? -2.428 -8.797 14.031 1 94.06 131 GLN B CA 1
ATOM 2488 C C . GLN B 1 131 ? -2.51 -7.434 14.719 1 94.06 131 GLN B C 1
ATOM 2490 O O . GLN B 1 131 ? -3.57 -6.805 14.727 1 94.06 131 GLN B O 1
ATOM 2495 N N . LEU B 1 132 ? -1.411 -6.984 15.281 1 96.62 132 LEU B N 1
ATOM 2496 C CA . LEU B 1 132 ? -1.372 -5.695 15.961 1 96.62 132 LEU B CA 1
ATOM 2497 C C . LEU B 1 132 ? -1.649 -4.555 14.984 1 96.62 132 LEU B C 1
ATOM 2499 O O . LEU B 1 132 ? -2.471 -3.68 15.266 1 96.62 132 LEU B O 1
ATOM 2503 N N . ILE B 1 133 ? -1.04 -4.605 13.844 1 97.44 133 ILE B N 1
ATOM 2504 C CA . ILE B 1 133 ? -1.169 -3.541 12.852 1 97.44 133 ILE B CA 1
ATOM 2505 C C . ILE B 1 133 ? -2.562 -3.58 12.234 1 97.44 133 ILE B C 1
ATOM 2507 O O . ILE B 1 133 ? -3.148 -2.533 11.938 1 97.44 133 ILE B O 1
ATOM 2511 N N . GLU B 1 134 ? -3.068 -4.758 12.031 1 96.69 134 GLU B N 1
ATOM 2512 C CA . GLU B 1 134 ? -4.414 -4.875 11.484 1 96.69 134 GLU B CA 1
ATOM 2513 C C . GLU B 1 134 ? -5.441 -4.211 12.391 1 96.69 134 GLU B C 1
ATOM 2515 O O . GLU B 1 134 ? -6.32 -3.484 11.922 1 96.69 134 GLU B O 1
ATOM 2520 N N . ASP B 1 135 ? -5.312 -4.461 13.641 1 98.12 135 ASP B N 1
ATOM 2521 C CA . ASP B 1 135 ? -6.219 -3.846 14.609 1 98.12 135 ASP B CA 1
ATOM 2522 C C . ASP B 1 135 ? -6.094 -2.322 14.578 1 98.12 135 ASP B C 1
ATOM 2524 O O . ASP B 1 135 ? -7.105 -1.614 14.562 1 98.12 135 ASP B O 1
ATOM 2528 N N . LEU B 1 136 ? -4.934 -1.835 14.602 1 98.69 136 LEU B N 1
ATOM 2529 C CA . LEU B 1 136 ? -4.684 -0.398 14.562 1 98.69 136 LEU B CA 1
ATOM 2530 C C . LEU B 1 136 ? -5.203 0.21 13.266 1 98.69 136 LEU B C 1
ATOM 2532 O O . LEU B 1 136 ? -5.75 1.316 13.266 1 98.69 136 LEU B O 1
ATOM 2536 N N . PHE B 1 137 ? -5.078 -0.481 12.227 1 98.25 137 PHE B N 1
ATOM 2537 C CA . PHE B 1 137 ? -5.516 -0.031 10.914 1 98.25 137 PHE B CA 1
ATOM 2538 C C . PHE B 1 137 ? -7.031 0.138 10.875 1 98.25 137 PHE B C 1
ATOM 2540 O O . PHE B 1 137 ? -7.535 1.15 10.383 1 98.25 137 PHE B O 1
ATOM 2547 N N . ILE B 1 138 ? -7.707 -0.84 11.367 1 98.19 138 ILE B N 1
ATOM 2548 C CA . ILE B 1 138 ? -9.164 -0.808 11.406 1 98.19 138 ILE B CA 1
ATOM 2549 C C . ILE B 1 138 ? -9.633 0.389 12.227 1 98.19 138 ILE B C 1
ATOM 2551 O O . ILE B 1 138 ? -10.5 1.153 11.789 1 98.19 138 ILE B O 1
ATOM 2555 N N . ARG B 1 139 ? -9.062 0.614 13.32 1 98.5 139 ARG B N 1
ATOM 2556 C CA . ARG B 1 139 ? -9.438 1.726 14.188 1 98.5 139 ARG B CA 1
ATOM 2557 C C . ARG B 1 139 ? -9.07 3.064 13.555 1 98.5 139 ARG B C 1
ATOM 2559 O O . ARG B 1 139 ? -9.844 4.02 13.617 1 98.5 139 ARG B O 1
ATOM 2566 N N . TYR B 1 140 ? -7.934 3.115 12.977 1 98.75 140 TYR B N 1
ATOM 2567 C CA . TYR B 1 140 ? -7.492 4.348 12.336 1 98.75 140 TYR B CA 1
ATOM 2568 C C . TYR B 1 140 ? -8.453 4.758 11.227 1 98.75 140 TYR B C 1
ATOM 2570 O O . TYR B 1 140 ? -8.82 5.926 11.109 1 98.75 140 TYR B O 1
ATOM 2578 N N . ARG B 1 141 ? -8.781 3.846 10.406 1 97.75 141 ARG B N 1
ATOM 2579 C CA . ARG B 1 141 ? -9.648 4.141 9.273 1 97.75 141 ARG B CA 1
ATOM 2580 C C . ARG B 1 141 ? -10.984 4.707 9.75 1 97.75 141 ARG B C 1
ATOM 2582 O O . ARG B 1 141 ? -11.484 5.688 9.188 1 97.75 141 ARG B O 1
ATOM 2589 N N . ALA B 1 142 ? -11.508 4.078 10.719 1 97.81 142 ALA B N 1
ATOM 2590 C CA . ALA B 1 142 ? -12.781 4.551 11.273 1 97.81 142 ALA B CA 1
ATOM 2591 C C . ALA B 1 142 ? -12.625 5.949 11.867 1 97.81 142 ALA B C 1
ATOM 2593 O O . ALA B 1 142 ? -13.445 6.832 11.609 1 97.81 142 ALA B O 1
ATOM 2594 N N . LYS B 1 143 ? -11.648 6.168 12.617 1 98.38 143 LYS B N 1
ATOM 2595 C CA . LYS B 1 143 ? -11.422 7.449 13.281 1 98.38 143 LYS B CA 1
ATOM 2596 C C . LYS B 1 143 ? -11.078 8.539 12.266 1 98.38 143 LYS B C 1
ATOM 2598 O O . LYS B 1 143 ? -11.469 9.695 12.438 1 98.38 143 LYS B O 1
ATOM 2603 N N . ALA B 1 144 ? -10.312 8.188 11.266 1 98.44 144 ALA B N 1
ATOM 2604 C CA . ALA B 1 144 ? -9.938 9.156 10.234 1 98.44 144 ALA B CA 1
ATOM 2605 C C . ALA B 1 144 ? -11.18 9.727 9.547 1 98.44 144 ALA B C 1
ATOM 2607 O O . ALA B 1 144 ? -11.227 10.922 9.242 1 98.44 144 ALA B O 1
ATOM 2608 N N . GLN B 1 145 ? -12.148 8.906 9.328 1 97.62 145 GLN B N 1
ATOM 2609 C CA . GLN B 1 145 ? -13.391 9.375 8.727 1 97.62 145 GLN B CA 1
ATOM 2610 C C . GLN B 1 145 ? -14.062 10.422 9.609 1 97.62 145 GLN B C 1
ATOM 2612 O O . GLN B 1 145 ? -14.547 11.445 9.117 1 97.62 145 GLN B O 1
ATOM 2617 N N . GLU B 1 146 ? -14.047 10.117 10.836 1 97.88 146 GLU B N 1
ATOM 2618 C CA . GLU B 1 146 ? -14.617 11.055 11.789 1 97.88 146 GLU B CA 1
ATOM 2619 C C . GLU B 1 146 ? -13.844 12.367 11.812 1 97.88 146 GLU B C 1
ATOM 2621 O O . GLU B 1 146 ? -14.43 13.445 11.844 1 97.88 146 GLU B O 1
ATOM 2626 N N . VAL B 1 147 ? -12.57 12.258 11.859 1 98.44 147 VAL B N 1
ATOM 2627 C CA . VAL B 1 147 ? -11.68 13.414 11.922 1 98.44 147 VAL B CA 1
ATOM 2628 C C . VAL B 1 147 ? -11.867 14.281 10.68 1 98.44 147 VAL B C 1
ATOM 2630 O O . VAL B 1 147 ? -11.953 15.508 10.773 1 98.44 147 VAL B O 1
ATOM 2633 N N . ILE B 1 148 ? -11.969 13.68 9.531 1 98.44 148 ILE B N 1
ATOM 2634 C CA . ILE B 1 148 ? -12.141 14.398 8.273 1 98.44 148 ILE B CA 1
ATOM 2635 C C . ILE B 1 148 ? -13.461 15.172 8.297 1 98.44 148 ILE B C 1
ATOM 2637 O O . ILE B 1 148 ? -13.508 16.344 7.902 1 98.44 148 ILE B O 1
ATOM 2641 N N . ALA B 1 149 ? -14.477 14.531 8.773 1 97.75 149 ALA B N 1
ATOM 2642 C CA . ALA B 1 149 ? -15.773 15.203 8.875 1 97.75 149 ALA B CA 1
ATOM 2643 C C . ALA B 1 149 ? -15.68 16.422 9.781 1 97.75 149 ALA B C 1
ATOM 2645 O O . ALA B 1 149 ? -16.219 17.484 9.453 1 97.75 149 ALA B O 1
ATOM 2646 N N . ARG B 1 150 ? -15.008 16.297 10.867 1 97.56 150 ARG B N 1
ATOM 2647 C CA . ARG B 1 150 ? -14.875 17.391 11.82 1 97.56 150 ARG B CA 1
ATOM 2648 C C . ARG B 1 150 ? -14 18.5 11.25 1 97.56 150 ARG B C 1
ATOM 2650 O O . ARG B 1 150 ? -14.273 19.688 11.461 1 97.56 150 ARG B O 1
ATOM 2657 N N . MET B 1 151 ? -12.93 18.125 10.586 1 98.06 151 MET B N 1
ATOM 2658 C CA . MET B 1 151 ? -12.078 19.109 9.922 1 98.06 151 MET B CA 1
ATOM 2659 C C . MET B 1 151 ? -12.875 19.891 8.883 1 98.06 151 MET B C 1
ATOM 2661 O O . MET B 1 151 ? -12.742 21.109 8.781 1 98.06 151 MET B O 1
ATOM 2665 N N . ASN B 1 152 ? -13.648 19.172 8.133 1 97.62 152 ASN B N 1
ATOM 2666 C CA . ASN B 1 152 ? -14.5 19.844 7.145 1 97.62 152 ASN B CA 1
ATOM 2667 C C . ASN B 1 152 ? -15.414 20.875 7.793 1 97.62 152 ASN B C 1
ATOM 2669 O O . ASN B 1 152 ? -15.555 21.984 7.285 1 97.62 152 ASN B O 1
ATOM 2673 N N . GLU B 1 153 ? -16 20.469 8.883 1 96.62 153 GLU B N 1
ATOM 2674 C CA . GLU B 1 153 ? -16.891 21.375 9.609 1 96.62 153 GLU B CA 1
ATOM 2675 C C . GLU B 1 153 ? -16.141 22.625 10.07 1 96.62 153 GLU B C 1
ATOM 2677 O O . GLU B 1 153 ? -16.641 23.75 9.938 1 96.62 153 GLU B O 1
ATOM 2682 N N . LYS B 1 154 ? -15.023 22.438 10.609 1 96.5 154 LYS B N 1
ATOM 2683 C CA . LYS B 1 154 ? -14.219 23.547 11.109 1 96.5 154 LYS B CA 1
ATOM 2684 C C . LYS B 1 154 ? -13.82 24.484 9.977 1 96.5 154 LYS B C 1
ATOM 2686 O O . LYS B 1 154 ? -13.828 25.719 10.148 1 96.5 154 LYS B O 1
ATOM 2691 N N . ILE B 1 155 ? -13.484 23.938 8.891 1 96.38 155 ILE B N 1
ATOM 2692 C CA . ILE B 1 155 ? -13.094 24.734 7.734 1 96.38 155 ILE B CA 1
ATOM 2693 C C . ILE B 1 155 ? -14.297 25.516 7.211 1 96.38 155 ILE B C 1
ATOM 2695 O O . ILE B 1 155 ? -14.188 26.688 6.863 1 96.38 155 ILE B O 1
ATOM 2699 N N . GLN B 1 156 ? -15.391 24.891 7.18 1 94.94 156 GLN B N 1
ATOM 2700 C CA . GLN B 1 156 ? -16.609 25.562 6.75 1 94.94 156 GLN B CA 1
ATOM 2701 C C . GLN B 1 156 ? -16.922 26.766 7.629 1 94.94 156 GLN B C 1
ATOM 2703 O O . GLN B 1 156 ? -17.422 27.781 7.141 1 94.94 156 GLN B O 1
ATOM 2708 N N . GLN B 1 157 ? -16.625 26.656 8.82 1 94.62 157 GLN B N 1
ATOM 2709 C CA . GLN B 1 157 ? -16.906 27.719 9.789 1 94.62 157 GLN B CA 1
ATOM 2710 C C . GLN B 1 157 ? -15.836 28.812 9.727 1 94.62 157 GLN B C 1
ATOM 2712 O O . GLN B 1 157 ? -16.047 29.922 10.211 1 94.62 157 GLN B O 1
ATOM 2717 N N . ASN B 1 158 ? -14.688 28.484 9.164 1 95 158 ASN B N 1
ATOM 2718 C CA . ASN B 1 158 ? -13.562 29.406 9.094 1 95 158 ASN B CA 1
ATOM 2719 C C . ASN B 1 158 ? -12.992 29.5 7.684 1 95 158 ASN B C 1
ATOM 2721 O O . ASN B 1 158 ? -11.781 29.375 7.484 1 95 158 ASN B O 1
ATOM 2725 N N . GLN B 1 159 ? -13.82 29.719 6.75 1 93.81 159 GLN B N 1
ATOM 2726 C CA . GLN B 1 159 ? -13.5 29.641 5.328 1 93.81 159 GLN B CA 1
ATOM 2727 C C . GLN B 1 159 ? -12.383 30.609 4.961 1 93.81 159 GLN B C 1
ATOM 2729 O O . GLN B 1 159 ? -11.5 30.266 4.168 1 93.81 159 GLN B O 1
ATOM 2734 N N . GLU B 1 160 ? -12.391 31.75 5.543 1 91.94 160 GLU B N 1
ATOM 2735 C CA . GLU B 1 160 ? -11.469 32.812 5.172 1 91.94 160 GLU B CA 1
ATOM 2736 C C . GLU B 1 160 ? -10.023 32.438 5.488 1 91.94 160 GLU B C 1
ATOM 2738 O O . GLU B 1 160 ? -9.094 32.969 4.879 1 91.94 160 GLU B O 1
ATOM 2743 N N . MET B 1 161 ? -9.891 31.484 6.355 1 92.94 161 MET B N 1
ATOM 2744 C CA . MET B 1 161 ? -8.555 31.078 6.77 1 92.94 161 MET B CA 1
ATOM 2745 C C . MET B 1 161 ? -7.984 30.047 5.812 1 92.94 161 MET B C 1
ATOM 2747 O O . MET B 1 161 ? -6.77 29.844 5.762 1 92.94 161 MET B O 1
ATOM 2751 N N . TYR B 1 162 ? -8.883 29.469 5.012 1 95.62 162 TYR B N 1
ATOM 2752 C CA . TYR B 1 162 ? -8.422 28.297 4.277 1 95.62 162 TYR B CA 1
ATOM 2753 C C . TYR B 1 162 ? -8.719 28.453 2.787 1 95.62 162 TYR B C 1
ATOM 2755 O O . TYR B 1 162 ? -8.023 27.859 1.952 1 95.62 162 TYR B O 1
ATOM 2763 N N . LEU B 1 163 ? -9.742 29.266 2.49 1 94.75 163 LEU B N 1
ATOM 2764 C CA . LEU B 1 163 ? -10.312 29.141 1.152 1 94.75 163 LEU B CA 1
ATOM 2765 C C . LEU B 1 163 ? -10.445 30.5 0.487 1 94.75 163 LEU B C 1
ATOM 2767 O O . LEU B 1 163 ? -10.703 31.5 1.16 1 94.75 163 LEU B O 1
ATOM 2771 N N . GLU B 1 164 ? -10.18 30.484 -0.73 1 94.31 164 GLU B N 1
ATOM 2772 C CA . GLU B 1 164 ? -10.625 31.5 -1.671 1 94.31 164 GLU B CA 1
ATOM 2773 C C . GLU B 1 164 ? -11.703 30.969 -2.605 1 94.31 164 GLU B C 1
ATOM 2775 O O . GLU B 1 164 ? -11.43 30.094 -3.436 1 94.31 164 GLU B O 1
ATOM 2780 N N . ILE B 1 165 ? -12.859 31.469 -2.396 1 90.88 165 ILE B N 1
ATOM 2781 C CA . ILE B 1 165 ? -13.992 30.938 -3.131 1 90.88 165 ILE B CA 1
ATOM 2782 C C . ILE B 1 165 ? -14.18 31.703 -4.434 1 90.88 165 ILE B C 1
ATOM 2784 O O . ILE B 1 165 ? -14.289 32.938 -4.426 1 90.88 165 ILE B O 1
ATOM 2788 N N . LYS B 1 166 ? -14.062 30.922 -5.512 1 85.81 166 LYS B N 1
ATOM 2789 C CA . LYS B 1 166 ? -14.32 31.531 -6.816 1 85.81 166 LYS B CA 1
ATOM 2790 C C . LYS B 1 166 ? -15.812 31.531 -7.141 1 85.81 166 LYS B C 1
ATOM 2792 O O . LYS B 1 166 ? -16.5 30.531 -6.914 1 85.81 166 LYS B O 1
ATOM 2797 N N . GLU B 1 167 ? -16.312 32.781 -7.328 1 71.38 167 GLU B N 1
ATOM 2798 C CA . GLU B 1 167 ? -17.719 32.938 -7.711 1 71.38 167 GLU B CA 1
ATOM 2799 C C . GLU B 1 167 ? -17.984 32.406 -9.109 1 71.38 167 GLU B C 1
ATOM 2801 O O . GLU B 1 167 ? -17.094 32.375 -9.961 1 71.38 167 GLU B O 1
ATOM 2806 N N . GLU B 1 168 ? -19.062 31.562 -9.328 1 53.66 168 GLU B N 1
ATOM 2807 C CA . GLU B 1 168 ? -19.453 31.25 -10.703 1 53.66 168 GLU B CA 1
ATOM 2808 C C . GLU B 1 168 ? -19.594 32.531 -11.539 1 53.66 168 GLU B C 1
ATOM 2810 O O . GLU B 1 168 ? -19.922 33.594 -11.008 1 53.66 168 GLU B O 1
#

Sequence (336 aa):
MRAKIKQADLGSTQLSWLCVQPMLISVRGKDVAAKTEMYRQLNEGQQALFLFYSYHNHTKSLAEFYWFSAYNIIEMKSWSGIKNGMFYFNQDEMAALLNEIERVITEKNRAGEEWREFSPTDLEQDPHLFQLIEDLFIRYRAKAQEVIARMNEKIQQNQEMYLEIKEEMRAKIKQADLGSTQLSWLCVQPMLISVRGKDVAAKTEMYRQLNEGQQALFLFYSYHNHTKSLAEFYWFSAYNIIEMKSWSGIKNGMFYFNQDEMAALLNEIERVITEKNRAGEEWREFSPTDLEQDPHLFQLIEDLFIRYRAKAQEVIARMNEKIQQNQEMYLEIKEE

Radius of gyration: 22.61 Å; Cα contacts (8 Å, |Δi|>4): 358; chains: 2; bounding box: 49×65×45 Å

Foldseek 3Di:
DAAEDAPVCLPPLCNLVSLCVVLLVVCVVHDPVSNVVSLVPADLLNNLSNLQCVQVVQLPDLLSNLVSLLCCVPPVVCLVVNLVSCVVLPNVVLSVLSVVSNVLNCVVQDDPPDGHDDHSCVLVVDVVSVVVSVVSSVVNVVSVSVSSNSSSVVCSVVVVNRYDYDYD/DAAEDAPVCLPPLCNLVSLCVVLLVVCVVHDPVSNVVSLVVADLLNNLSNLQCVQVVQLPDLLSNLVSLLCCVPPVVCLVVNLVSCVVLPNVVLSVLSVVSNVLSCVVQDDPPDGHDDHSCVLVVDVVSVVVSVVSSVVNVVSVSVSSNSSSVVCSVVVVNRYDYDYD

pLDDT: mean 94.02, std 5.46, range [53.66, 98.88]

Organism: NCBI:txid248903

Solvent-accessible surface area (backbone atoms only — not comparable to full-atom values): 18172 Å² total; per-residue (Å²): 109,58,22,77,40,52,64,82,44,68,80,37,91,53,34,52,52,56,46,35,46,69,60,57,59,71,37,55,30,46,55,68,65,57,42,50,53,56,47,66,57,36,52,73,70,51,38,24,46,45,45,42,48,69,49,56,74,42,49,85,42,72,48,40,35,52,41,50,49,44,38,28,54,69,73,68,56,44,45,67,55,33,39,51,25,28,52,75,70,68,31,60,68,58,32,51,50,52,50,52,50,50,50,56,49,45,65,72,32,45,58,89,94,42,74,52,90,81,56,61,60,50,46,44,48,30,57,68,58,30,54,54,50,52,53,52,47,56,53,45,56,57,47,47,55,54,50,46,54,51,47,27,52,52,42,63,76,42,39,81,77,37,44,39,73,44,77,130,110,60,22,76,41,53,64,80,45,67,80,37,92,51,34,52,52,56,47,36,44,69,62,55,59,69,37,55,29,47,56,68,67,57,43,50,53,56,46,68,57,35,51,71,69,50,38,22,46,44,46,42,48,70,49,58,74,43,48,86,41,73,46,38,36,52,41,51,49,44,38,30,53,68,72,68,56,45,45,68,55,35,39,50,26,27,53,74,70,68,31,60,70,57,32,52,51,53,51,51,50,50,51,56,48,46,64,72,34,45,58,89,94,42,73,51,88,82,56,59,61,50,46,45,47,28,58,67,58,30,54,54,50,50,54,50,47,56,52,45,57,57,48,49,55,53,50,45,55,52,46,27,51,54,41,64,76,40,37,81,77,38,43,38,74,44,77,132

Nearest PDB structures (foldseek):
  8gji-assembly1_A  TM=2.289E-01  e=4.110E+00  synthetic construct

Secondary structure (DSSP, 8-state):
-PEEEEGGGGG-TTHHHHTTHHHHHHTTT--HHHHHHHHHHS-HHHHHHHHHHHHHTT-SSHHHHHHHHHIIIIIS--HHHHHHHHHHTT-HHHHHHHHHHHHHHHHHHEETTEEPP--TTHHHH-HHHHHHHHHHHHHHHHHHHHHHHHHHHHHHHTHHHHEEEEP-/-PEEEEGGGGG-TTHHHHHHHHHHHHTTT--HHHHHHHHHHS-HHHHHHHHHHHHHTT-SSHHHHHHHHHIIIIIS--HHHHHHHHHHTT-HHHHHHHHHHHHHHHHHHEETTEEPP--TTHHHH-HHHHHHHHHHHHHHHHHHHHHHHHHHHHHHHTHHHHEEEEP-